Protein 3HDL (pdb70)

Nearest PDB structures (foldseek):
  3hdl-assembly1_A  TM=1.003E+00  e=1.725E-58  Roystonea regia
  4usc-assembly1_B  TM=9.981E-01  e=8.769E-51  Trachycarpus fortunei
  4cuo-assembly1_A-2  TM=9.662E-01  e=3.637E-33  Ficus benghalensis
  1qo4-assembly1_A  TM=9.622E-01  e=1.035E-31  Arabidopsis thaliana
  1fhf-assembly1_A  TM=9.594E-01  e=4.737E-32  Glycine max

InterPro domains:
  IPR000823 Plant peroxidase [PR00461] (11-30)
  IPR000823 Plant peroxidase [PR00461] (35-55)
  IPR000823 Plant peroxidase [PR00461] (75-88)
  IPR000823 Plant peroxidase [PR00461] (94-104)
  IPR000823 Plant peroxidase [PR00461] (113-128)
  IPR000823 Plant peroxidase [PR00461] (160-172)
  IPR000823 Plant peroxidase [PR00461] (221-236)
  IPR000823 Plant peroxidase [PR00461] (237-254)
  IPR000823 Plant peroxidase [PR00461] (277-290)
  IPR000823 Plant peroxidase [PTHR31235] (4-296)
  IPR002016 Haem peroxidase [PF00141] (18-265)
  IPR002016 Haem peroxidase [PR00458] (33-47)
  IPR002016 Haem peroxidase [PR00458] (95-112)
  IPR002016 Haem peroxidase [PR00458] (113-125)
  IPR002016 Haem peroxidase [PR00458] (161-176)
  IPR002016 Haem peroxidase [PR00458] (223-238)
  IPR002016 Haem peroxidase [PS50873] (1-303)
  IPR010255 Haem peroxidase superfamily [SSF48113] (2-303)
  IPR019793 Peroxidases heam-ligand binding site [PS00435] (161-171)
  IPR019794 Peroxidase, active site [PS00436] (33-44)

CATH classification: 1.10.520.10 (+1 more: 1.10.420.10)

Sequence (304 aa):
DLQIGFYNTSCPTAESSLVQQAVAAAFANNSGIAPGLIRMHFHDCFVRGCDASVLLDSTANNTAEKDAIPNNPSLRGFEVITAAKSAVEAACCPQTVSCADILLAFAARDSANLAGNITYQVPSGRRDGTVSLASEANAQIPSPLFNATQLINSFANKTLTADEMVTLSGAHSIGVAHCSSSFTNRLYNFNSGSGIDPTLSPSYAALLRRNTCPANSTRRFTPITVSLDIITPSSVLDNMMYYTTGVQLTLGLLTSDQALVTEEANLSSAAVKANAMMNLTAWASKFAQAMVKMGQIEVLTGTQGEIRTNCSVVNS

B-factor: mean 39.96, std 20.79, range [18.9, 126.12]

Structure (mmCIF, N/CA/C/O backbone):
data_3HDL
#
_entry.id   3HDL
#
_cell.length_a   117.821
_cell.length_b   117.821
_cell.length_c   93.447
_cell.angle_alpha   90.00
_cell.angle_beta   90.00
_cell.angle_gamma   120.00
#
_symmetry.space_group_name_H-M   'P 31 2 1'
#
loop_
_entity.id
_entity.type
_entity.pdbx_description
1 polymer 'Royal Palm Tree Peroxidase'
2 branched alpha-D-mannopyranose-(1-2)-[alpha-D-mannopyranose-(1-3)][beta-D-xylofuranose-(1-6)]alpha-D-mannopyranose-(1-4)-2-acetamido-2-deoxy-beta-D-glucopyranose-(1-4)-[alpha-L-fucopyranose-(1-3)]2-acetamido-2-deoxy-beta-D-glucopyranose
3 branched alpha-D-mannopyranose-(1-2)-alpha-D-mannopyranose-(1-4)-2-acetamido-2-deoxy-beta-D-glucopyranose-(1-4)-[alpha-L-fucopyranose-(1-3)]2-acetamido-2-deoxy-beta-D-glucopyranose
4 branched alpha-L-fucopyranose-(1-3)-[2-acetamido-2-deoxy-beta-D-glucopyranose-(1-4)]2-acetamido-2-deoxy-beta-D-glucopyranose
5 branched 2-acetamido-2-deoxy-beta-D-glucopyranose-(1-4)-2-acetamido-2-deoxy-beta-D-glucopyranose
6 branched alpha-D-mannopyranose-(1-2)-[alpha-D-mannopyranose-(1-3)]alpha-D-mannopyranose-(1-4)-2-acetamido-2-deoxy-beta-D-glucopyranose-(1-4)-[alpha-L-fucopyranose-(1-3)]2-acetamido-2-deoxy-beta-D-glucopyranose
7 non-polymer 'PROTOPORPHYRIN IX CONTAINING FE'
8 non-polymer 'CALCIUM ION'
9 non-polymer 'HYDROGEN PEROXIDE'
10 non-polymer 'SULFATE ION'
11 non-polymer '2-(N-MORPHOLINO)-ETHANESULFONIC ACID'
12 non-polymer 1,2-ETHANEDIOL
13 non-polymer 2-acetamido-2-deoxy-beta-D-glucopyranose
14 water water
#
loop_
_atom_site.group_PDB
_atom_site.id
_atom_site.type_symbol
_atom_site.label_atom_id
_atom_site.label_alt_id
_atom_site.label_comp_id
_atom_site.label_asym_id
_atom_site.label_entity_id
_atom_site.label_seq_id
_atom_site.pdbx_PDB_ins_code
_atom_site.Cartn_x
_atom_site.Cartn_y
_atom_site.Cartn_z
_atom_site.occupancy
_atom_site.B_iso_or_equiv
_atom_site.auth_seq_id
_atom_site.auth_comp_id
_atom_site.auth_asym_id
_atom_site.auth_atom_id
_atom_site.pdbx_PDB_model_num
ATOM 1 N N . ASP A 1 1 ? 21.409 48.007 9.322 1.00 51.31 1 ASP A N 1
ATOM 2 C CA . ASP A 1 1 ? 19.961 47.860 9.374 0.76 49.64 1 ASP A CA 1
ATOM 3 C C . ASP A 1 1 ? 19.450 48.168 10.773 1.00 39.09 1 ASP A C 1
ATOM 4 O O . ASP A 1 1 ? 20.237 48.441 11.678 1.00 50.59 1 ASP A O 1
ATOM 9 N N . LEU A 1 2 ? 18.133 48.124 10.951 1.00 37.06 2 LEU A N 1
ATOM 10 C CA . LEU A 1 2 ? 17.559 48.320 12.275 1.00 35.75 2 LEU A CA 1
ATOM 11 C C . LEU A 1 2 ? 18.041 47.218 13.204 1.00 36.13 2 LEU A C 1
ATOM 12 O O . LEU A 1 2 ? 18.215 46.074 12.785 1.00 36.75 2 LEU A O 1
ATOM 17 N N . GLN A 1 3 ? 18.254 47.563 14.467 1.00 29.90 3 GLN A N 1
ATOM 18 C CA . GLN A 1 3 ? 18.651 46.579 15.463 1.00 32.14 3 GLN A CA 1
ATOM 19 C C . GLN A 1 3 ? 17.834 46.759 16.732 1.00 29.40 3 GLN A C 1
ATOM 20 O O . GLN A 1 3 ? 17.537 47.883 17.133 0.70 26.80 3 GLN A O 1
ATOM 26 N N . ILE A 1 4 ? 17.465 45.647 17.356 1.00 31.11 4 ILE A N 1
ATOM 27 C CA . ILE A 1 4 ? 16.795 45.697 18.646 1.00 35.77 4 ILE A CA 1
ATOM 28 C C . ILE A 1 4 ? 17.725 46.352 19.660 1.00 31.89 4 ILE A C 1
ATOM 29 O O . ILE A 1 4 ? 18.912 46.035 19.717 1.00 32.24 4 ILE A O 1
ATOM 34 N N . GLY A 1 5 ? 17.193 47.280 20.448 1.00 28.97 5 GLY A N 1
ATOM 35 C CA . GLY A 1 5 ? 17.989 47.954 21.458 1.00 28.16 5 GLY A CA 1
ATOM 36 C C . GLY A 1 5 ? 18.997 48.921 20.868 1.00 29.49 5 GLY A C 1
ATOM 37 O O . GLY A 1 5 ? 20.104 49.078 21.390 1.00 32.25 5 GLY A O 1
ATOM 38 N N . PHE A 1 6 ? 18.612 49.570 19.774 1.00 31.22 6 PHE A N 1
ATOM 39 C CA . PHE A 1 6 ? 19.435 50.606 19.158 1.00 32.03 6 PHE A CA 1
ATOM 40 C C . PHE A 1 6 ? 19.855 51.664 20.185 1.00 30.88 6 PHE A C 1
ATOM 41 O O . PHE A 1 6 ? 20.946 52.231 20.098 1.00 31.50 6 PHE A O 1
ATOM 49 N N . TYR A 1 7 ? 18.992 51.915 21.166 1.00 27.79 7 TYR A N 1
ATOM 50 C CA . TYR A 1 7 ? 19.252 52.951 22.167 1.00 28.09 7 TYR A CA 1
ATOM 51 C C . TYR A 1 7 ? 19.864 52.405 23.466 1.00 31.09 7 TYR A C 1
ATOM 52 O O . TYR A 1 7 ? 19.856 53.084 24.495 1.00 30.18 7 TYR A O 1
ATOM 61 N N . ASN A 1 8 ? 20.394 51.186 23.413 1.00 33.05 8 ASN A N 1
ATOM 62 C CA . ASN A 1 8 ? 21.011 50.565 24.586 1.00 34.20 8 ASN A CA 1
ATOM 63 C C . ASN A 1 8 ? 21.898 51.535 25.361 1.00 34.83 8 ASN A C 1
ATOM 64 O O . ASN A 1 8 ? 21.864 51.580 26.592 1.00 31.61 8 ASN A O 1
ATOM 69 N N . THR A 1 9 ? 22.690 52.309 24.627 1.00 33.83 9 THR A N 1
ATOM 70 C CA . THR A 1 9 ? 23.644 53.235 25.226 1.00 36.13 9 THR A CA 1
ATOM 71 C C . THR A 1 9 ? 23.143 54.676 25.226 1.00 38.54 9 THR A C 1
ATOM 72 O O . THR A 1 9 ? 23.260 55.380 26.230 1.00 35.86 9 THR A O 1
ATOM 76 N N . SER A 1 10 ? 22.585 55.111 24.101 1.00 34.08 10 SER A N 1
ATOM 77 C CA . SER A 1 10 ? 22.208 56.514 23.932 1.00 31.94 10 SER A CA 1
ATOM 78 C C . SER A 1 10 ? 20.937 56.905 24.685 1.00 34.60 10 SER A C 1
ATOM 79 O O . SER A 1 10 ? 20.750 58.072 25.017 1.00 31.78 10 SER A O 1
ATOM 82 N N . CYS A 1 11 ? 20.058 55.938 24.935 1.00 32.27 11 CYS A N 1
ATOM 83 C CA . CYS A 1 11 ? 18.860 56.188 25.737 1.00 30.05 11 CYS A CA 1
ATOM 84 C C . CYS A 1 11 ? 18.292 54.892 26.310 1.00 30.62 11 CYS A C 1
ATOM 85 O O . CYS A 1 11 ? 17.311 54.356 25.799 1.00 30.27 11 CYS A O 1
ATOM 88 N N . PRO A 1 12 ? 18.913 54.387 27.385 1.00 30.64 12 PRO A N 1
ATOM 89 C CA . PRO A 1 12 ? 18.554 53.097 27.985 1.00 30.57 12 PRO A CA 1
ATOM 90 C C . PRO A 1 12 ? 17.077 52.974 28.363 1.00 27.23 12 PRO A C 1
ATOM 91 O O . PRO A 1 12 ? 16.531 51.875 28.306 1.00 32.80 12 PRO A O 1
ATOM 95 N N . THR A 1 13 ? 16.440 54.075 28.744 1.00 26.42 13 THR A N 1
ATOM 96 C CA . THR A 1 13 ? 15.050 54.015 29.182 1.00 25.59 13 THR A CA 1
ATOM 97 C C . THR A 1 13 ? 14.055 54.442 28.105 1.00 27.43 13 THR A C 1
ATOM 98 O O . THR A 1 13 ? 12.876 54.616 28.397 1.00 28.51 13 THR A O 1
ATOM 102 N N . ALA A 1 14 ? 14.524 54.616 26.873 1.00 29.33 14 ALA A N 1
ATOM 103 C CA . ALA A 1 14 ? 13.656 55.081 25.788 1.00 26.27 14 ALA A CA 1
ATOM 104 C C . ALA A 1 14 ? 12.356 54.287 25.686 1.00 27.78 14 ALA A C 1
ATOM 105 O O . ALA A 1 14 ? 11.268 54.862 25.665 1.00 28.11 14 ALA A O 1
ATOM 107 N N . GLU A 1 15 ? 12.467 52.966 25.607 1.00 26.66 15 GLU A N 1
ATOM 108 C CA . GLU A 1 15 ? 11.291 52.132 25.375 1.00 28.41 15 GLU A CA 1
ATOM 109 C C . GLU A 1 15 ? 10.352 52.064 26.585 1.00 29.23 15 GLU A C 1
ATOM 110 O O . GLU A 1 15 ? 9.139 51.973 26.429 1.00 27.45 15 GLU A O 1
ATOM 116 N N . SER A 1 16 ? 10.908 52.121 27.790 1.00 25.15 16 SER A N 1
ATOM 117 C CA A SER A 1 16 ? 10.083 52.122 28.993 0.51 27.46 16 SER A CA 1
ATOM 118 C CA B SER A 1 16 ? 10.091 52.127 28.998 0.49 27.74 16 SER A CA 1
ATOM 119 C C . SER A 1 16 ? 9.300 53.429 29.110 1.00 31.31 16 SER A C 1
ATOM 120 O O . SER A 1 16 ? 8.136 53.432 29.517 1.00 29.13 16 SER A O 1
ATOM 125 N N . LEU A 1 17 ? 9.935 54.538 28.743 1.00 27.06 17 LEU A N 1
ATOM 126 C CA . LEU A 1 17 ? 9.266 55.837 28.786 1.00 28.38 17 LEU A CA 1
ATOM 127 C C . LEU A 1 17 ? 8.071 55.875 27.843 1.00 26.83 17 LEU A C 1
ATOM 128 O O . LEU A 1 17 ? 7.009 56.398 28.187 1.00 26.36 17 LEU A O 1
ATOM 133 N N . VAL A 1 18 ? 8.247 55.326 26.646 1.00 25.64 18 VAL A N 1
ATOM 134 C CA . VAL A 1 18 ? 7.157 55.285 25.686 1.00 23.39 18 VAL A CA 1
ATOM 135 C C . VAL A 1 18 ? 6.037 54.404 26.223 1.00 24.62 18 VAL A C 1
ATOM 136 O O . VAL A 1 18 ? 4.865 54.781 26.180 1.00 26.91 18 VAL A O 1
ATOM 140 N N . GLN A 1 19 ? 6.404 53.235 26.740 1.00 26.48 19 GLN A N 1
ATOM 141 C CA . GLN A 1 19 ? 5.413 52.279 27.221 1.00 30.05 19 GLN A CA 1
ATOM 142 C C . GLN A 1 19 ? 4.579 52.882 28.344 1.00 27.19 19 GLN A C 1
ATOM 143 O O . GLN A 1 19 ? 3.379 52.639 28.434 1.00 29.52 19 GLN A O 1
ATOM 149 N N . GLN A 1 20 ? 5.221 53.675 29.196 1.00 26.41 20 GLN A N 1
ATOM 150 C CA . GLN A 1 20 ? 4.527 54.304 30.316 1.00 27.59 20 GLN A CA 1
ATOM 151 C C . GLN A 1 20 ? 3.557 55.389 29.847 1.00 24.42 20 GLN A C 1
ATOM 152 O O . GLN A 1 20 ? 2.480 55.553 30.413 1.00 26.74 20 GLN A O 1
ATOM 158 N N . ALA A 1 21 ? 3.926 56.111 28.793 1.00 27.05 21 ALA A N 1
ATOM 159 C CA . ALA A 1 21 ? 3.023 57.098 28.210 1.00 32.00 21 ALA A CA 1
ATOM 160 C C . ALA A 1 21 ? 1.827 56.416 27.547 1.00 28.63 21 ALA A C 1
ATOM 161 O O . ALA A 1 21 ? 0.694 56.880 27.658 1.00 24.93 21 ALA A O 1
ATOM 163 N N . VAL A 1 22 ? 2.085 55.312 26.853 1.00 27.65 22 VAL A N 1
ATOM 164 C CA . VAL A 1 22 ? 1.018 54.572 26.192 1.00 26.75 22 VAL A CA 1
ATOM 165 C C . VAL A 1 22 ? 0.088 53.949 27.231 1.00 26.55 22 VAL A C 1
ATOM 166 O O . VAL A 1 22 ? -1.132 54.015 27.103 1.00 27.55 22 VAL A O 1
ATOM 170 N N . ALA A 1 23 ? 0.669 53.364 28.274 1.00 28.09 23 ALA A N 1
ATOM 171 C CA . ALA A 1 23 ? -0.125 52.748 29.332 1.00 24.46 23 ALA A CA 1
ATOM 172 C C . ALA A 1 23 ? -1.034 53.764 30.020 1.00 29.13 23 ALA A C 1
ATOM 173 O O . ALA A 1 23 ? -2.197 53.477 30.305 1.00 30.48 23 ALA A O 1
ATOM 175 N N . ALA A 1 24 ? -0.499 54.949 30.295 1.00 27.21 24 ALA A N 1
ATOM 176 C CA . ALA A 1 24 ? -1.287 56.005 30.925 1.00 32.20 24 ALA A CA 1
ATOM 177 C C . ALA A 1 24 ? -2.443 56.433 30.026 1.00 33.15 24 ALA A C 1
ATOM 178 O O . ALA A 1 24 ? -3.569 56.606 30.482 1.00 27.33 24 ALA A O 1
ATOM 180 N N . ALA A 1 25 ? -2.159 56.605 28.741 1.00 29.28 25 ALA A N 1
ATOM 181 C CA . ALA A 1 25 ? -3.190 57.003 27.791 1.00 31.85 25 ALA A CA 1
ATOM 182 C C . ALA A 1 25 ? -4.247 55.908 27.614 1.00 29.49 25 ALA A C 1
ATOM 183 O O . ALA A 1 25 ? -5.424 56.200 27.431 1.00 31.51 25 ALA A O 1
ATOM 185 N N . PHE A 1 26 ? -3.816 54.650 27.669 1.00 26.99 26 PHE A N 1
ATOM 186 C CA . PHE A 1 26 ? -4.707 53.507 27.476 1.00 27.26 26 PHE A CA 1
ATOM 187 C C . PHE A 1 26 ? -5.683 53.388 28.645 1.00 30.36 26 PHE A C 1
ATOM 188 O O . PHE A 1 26 ? -6.855 53.063 28.459 1.00 28.33 26 PHE A O 1
ATOM 196 N N . ALA A 1 27 ? -5.191 53.652 29.849 1.00 30.00 27 ALA A N 1
ATOM 197 C CA . ALA A 1 27 ? -6.046 53.658 31.031 1.00 29.78 27 ALA A CA 1
ATOM 198 C C . ALA A 1 27 ? -7.128 54.728 30.906 1.00 37.25 27 ALA A C 1
ATOM 199 O O . ALA A 1 27 ? -8.264 54.530 31.331 1.00 36.75 27 ALA A O 1
ATOM 201 N N . ASN A 1 28 ? -6.760 55.862 30.318 1.00 31.79 28 ASN A N 1
ATOM 202 C CA . ASN A 1 28 ? -7.692 56.960 30.076 1.00 40.95 28 ASN A CA 1
ATOM 203 C C . ASN A 1 28 ? -8.688 56.645 28.956 1.00 41.43 28 ASN A C 1
ATOM 204 O O . ASN A 1 28 ? -9.878 56.949 29.056 1.00 34.36 28 ASN A O 1
ATOM 209 N N . ASN A 1 29 ? -8.188 56.030 27.891 1.00 29.57 29 ASN A N 1
ATOM 210 C CA . ASN A 1 29 ? -8.993 55.745 26.709 1.00 30.40 29 ASN A CA 1
ATOM 211 C C . ASN A 1 29 ? -8.405 54.553 25.965 1.00 32.78 29 ASN A C 1
ATOM 212 O O . ASN A 1 29 ? -7.341 54.660 25.362 1.00 29.74 29 ASN A O 1
ATOM 217 N N . SER A 1 30 ? -9.092 53.415 26.019 1.00 27.18 30 SER A N 1
ATOM 218 C CA . SER A 1 30 ? -8.568 52.188 25.422 1.00 27.90 30 SER A CA 1
ATOM 219 C C . SER A 1 30 ? -8.446 52.305 23.906 1.00 27.57 30 SER A C 1
ATOM 220 O O . SER A 1 30 ? -7.739 51.521 23.271 1.00 27.62 30 SER A O 1
ATOM 223 N N . GLY A 1 31 ? -9.146 53.279 23.335 1.00 25.35 31 GLY A N 1
ATOM 224 C CA . GLY A 1 31 ? -9.130 53.494 21.899 1.00 24.66 31 GLY A CA 1
ATOM 225 C C . GLY A 1 31 ? -7.779 53.916 21.353 1.00 25.49 31 GLY A C 1
ATOM 226 O O . GLY A 1 31 ? -7.547 53.850 20.147 1.00 23.33 31 GLY A O 1
ATOM 227 N N . ILE A 1 32 ? -6.875 54.356 22.223 1.00 24.43 32 ILE A N 1
ATOM 228 C CA . ILE A 1 32 ? -5.556 54.760 21.744 1.00 29.12 32 ILE A CA 1
ATOM 229 C C . ILE A 1 32 ? -4.743 53.565 21.246 1.00 23.67 32 ILE A C 1
ATOM 230 O O . ILE A 1 32 ? -3.841 53.727 20.427 1.00 23.60 32 ILE A O 1
ATOM 235 N N . ALA A 1 33 ? -5.078 52.365 21.720 1.00 21.50 33 ALA A N 1
ATOM 236 C CA . ALA A 1 33 ? -4.370 51.161 21.285 1.00 23.52 33 ALA A CA 1
ATOM 237 C C . ALA A 1 33 ? -4.579 50.863 19.794 1.00 22.91 33 ALA A C 1
ATOM 238 O O . ALA A 1 33 ? -3.609 50.785 19.036 1.00 20.23 33 ALA A O 1
ATOM 240 N N . PRO A 1 34 ? -5.841 50.706 19.359 1.00 22.55 34 PRO A N 1
ATOM 241 C CA . PRO A 1 34 ? -6.056 50.540 17.916 1.00 23.24 34 PRO A CA 1
ATOM 242 C C . PRO A 1 34 ? -5.592 51.779 17.152 1.00 22.78 34 PRO A C 1
ATOM 243 O O . PRO A 1 34 ? -5.051 51.665 16.054 1.00 20.44 34 PRO A O 1
ATOM 247 N N . GLY A 1 35 ? -5.791 52.957 17.735 1.00 21.59 35 GLY A N 1
ATOM 248 C CA . GLY A 1 35 ? -5.358 54.186 17.094 1.00 21.41 35 GLY A CA 1
ATOM 249 C C . GLY A 1 35 ? -3.886 54.149 16.718 1.00 24.79 35 GLY A C 1
ATOM 250 O O . GLY A 1 35 ? -3.509 54.466 15.588 1.00 20.56 35 GLY A O 1
ATOM 251 N N . LEU A 1 36 ? -3.048 53.743 17.664 1.00 22.17 36 LEU A N 1
ATOM 252 C CA . LEU A 1 36 ? -1.601 53.744 17.454 1.00 21.74 36 LEU A CA 1
ATOM 253 C C . LEU A 1 36 ? -1.119 52.629 16.524 1.00 23.39 36 LEU A C 1
ATOM 254 O O . LEU A 1 36 ? -0.182 52.816 15.744 1.00 21.57 36 LEU A O 1
ATOM 259 N N . ILE A 1 37 ? -1.747 51.466 16.613 1.00 20.50 37 ILE A N 1
ATOM 260 C CA . ILE A 1 37 ? -1.405 50.367 15.712 1.00 20.06 37 ILE A CA 1
ATOM 261 C C . ILE A 1 37 ? -1.732 50.767 14.273 1.00 21.30 37 ILE A C 1
ATOM 262 O O . ILE A 1 37 ? -0.923 50.577 13.361 1.00 22.27 37 ILE A O 1
ATOM 267 N N . ARG A 1 38 ? -2.911 51.346 14.074 1.00 19.77 38 ARG A N 1
ATOM 268 C CA . ARG A 1 38 ? -3.302 51.814 12.745 1.00 21.16 38 ARG A CA 1
ATOM 269 C C . ARG A 1 38 ? -2.395 52.950 12.272 1.00 21.96 38 ARG A C 1
ATOM 270 O O . ARG A 1 38 ? -2.034 53.032 11.097 1.00 21.05 38 ARG A O 1
ATOM 278 N N . MET A 1 39 ? -2.027 53.831 13.193 1.00 23.28 39 MET A N 1
ATOM 279 C CA . MET A 1 39 ? -1.152 54.941 12.846 1.00 22.88 39 MET A CA 1
ATOM 280 C C . MET A 1 39 ? 0.206 54.445 12.354 1.00 20.74 39 MET A C 1
ATOM 281 O O . MET A 1 39 ? 0.754 54.986 11.395 1.00 21.26 39 MET A O 1
ATOM 286 N N . HIS A 1 40 ? 0.746 53.419 13.008 1.00 21.88 40 HIS A N 1
ATOM 287 C CA . HIS A 1 40 ? 2.034 52.850 12.606 1.00 22.11 40 HIS A CA 1
ATOM 288 C C . HIS A 1 40 ? 1.920 52.224 11.216 1.00 24.38 40 HIS A C 1
ATOM 289 O O . HIS A 1 40 ? 2.805 52.388 10.378 1.00 22.78 40 HIS A O 1
ATOM 296 N N . PHE A 1 41 ? 0.818 51.519 10.975 1.00 22.29 41 PHE A N 1
ATOM 297 C CA . PHE A 1 41 ? 0.519 50.974 9.645 1.00 24.05 41 PHE A CA 1
ATOM 298 C C . PHE A 1 41 ? 0.524 52.096 8.598 1.00 24.16 41 PHE A C 1
ATOM 299 O O . PHE A 1 41 ? 1.186 51.994 7.563 1.00 23.79 41 PHE A O 1
ATOM 307 N N . HIS A 1 42 ? -0.186 53.182 8.882 1.00 21.71 42 HIS A N 1
ATOM 308 C CA . HIS A 1 42 ? -0.281 54.288 7.932 1.00 23.96 42 HIS A CA 1
ATOM 309 C C . HIS A 1 42 ? 1.062 54.994 7.746 1.00 23.66 42 HIS A C 1
ATOM 310 O O . HIS A 1 42 ? 1.341 55.542 6.679 1.00 24.60 42 HIS A O 1
ATOM 317 N N . ASP A 1 43 ? 1.896 54.975 8.779 1.00 21.20 43 ASP A N 1
ATOM 318 C CA . ASP A 1 43 ? 3.256 55.471 8.625 1.00 22.9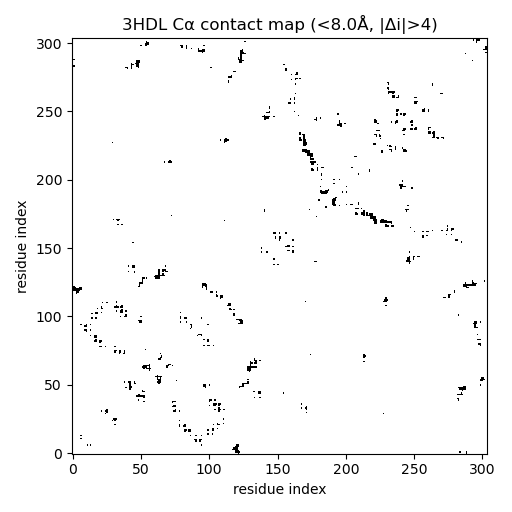1 43 ASP A CA 1
ATOM 319 C C . ASP A 1 43 ? 3.990 54.584 7.626 1.00 24.01 43 ASP A C 1
ATOM 320 O O . ASP A 1 43 ? 4.496 55.054 6.616 1.00 25.21 43 ASP A O 1
ATOM 325 N N . CYS A 1 44 ? 4.018 53.287 7.893 1.00 25.54 44 CYS A N 1
ATOM 326 C CA . CYS A 1 44 ? 4.842 52.378 7.102 1.00 24.20 44 CYS A CA 1
ATOM 327 C C . CYS A 1 44 ? 4.435 52.256 5.633 1.00 27.12 44 CYS A C 1
ATOM 328 O O . CYS A 1 44 ? 5.267 51.931 4.784 1.00 25.95 44 CYS A O 1
ATOM 331 N N . PHE A 1 45 ? 3.165 52.510 5.332 1.00 25.39 45 PHE A N 1
ATOM 332 C CA . PHE A 1 45 ? 2.677 52.378 3.956 1.00 25.81 45 PHE A CA 1
ATOM 333 C C . PHE A 1 45 ? 2.829 53.629 3.086 1.00 25.83 45 PHE A C 1
ATOM 334 O O . PHE A 1 45 ? 2.458 53.622 1.912 1.00 26.83 45 PHE A O 1
ATOM 342 N N . VAL A 1 46 ? 3.361 54.707 3.648 1.00 26.03 46 VAL A N 1
ATOM 343 C CA . VAL A 1 46 ? 3.638 55.893 2.836 1.00 25.50 46 VAL A CA 1
ATOM 344 C C . VAL A 1 46 ? 5.060 56.373 3.080 1.00 29.46 46 VAL A C 1
ATOM 345 O O . VAL A 1 46 ? 5.357 56.891 4.140 1.00 23.39 46 VAL A O 1
ATOM 349 N N . ARG A 1 47 ? 5.943 56.199 2.102 1.00 24.67 47 ARG A N 1
ATOM 350 C CA . ARG A 1 47 ? 7.343 56.587 2.274 1.00 29.65 47 ARG A CA 1
ATOM 351 C C . ARG A 1 47 ? 8.017 55.845 3.421 1.00 30.83 47 ARG A C 1
ATOM 352 O O . ARG A 1 47 ? 8.967 56.357 4.010 1.00 28.67 47 ARG A O 1
ATOM 360 N N . GLY A 1 48 ? 7.520 54.657 3.751 1.00 26.79 48 GLY A N 1
ATOM 361 C CA . GLY A 1 48 ? 8.147 53.829 4.769 1.00 24.38 48 GLY A CA 1
ATOM 362 C C . GLY A 1 48 ? 7.926 54.349 6.179 1.00 26.06 48 GLY A C 1
ATOM 363 O O . GLY A 1 48 ? 7.350 55.413 6.365 1.00 28.25 48 GLY A O 1
ATOM 364 N N . CYS A 1 49 ? 8.386 53.596 7.172 1.00 25.00 49 CYS A N 1
ATOM 365 C CA . CYS A 1 49 ? 8.179 53.957 8.572 1.00 24.79 49 CYS A CA 1
ATOM 366 C C . CYS A 1 49 ? 9.124 55.092 8.979 1.00 26.13 49 CYS A C 1
ATOM 367 O O . CYS A 1 49 ? 10.157 54.850 9.599 1.00 27.51 49 CYS A O 1
ATOM 370 N N . ASP A 1 50 ? 8.761 56.323 8.619 1.00 24.16 50 ASP A N 1
ATOM 371 C CA . ASP A 1 50 ? 9.640 57.484 8.783 1.00 24.77 50 ASP A CA 1
ATOM 372 C C . ASP A 1 50 ? 8.944 58.632 9.502 1.00 26.96 50 ASP A C 1
ATOM 373 O O . ASP A 1 50 ? 9.376 59.780 9.403 1.00 27.27 50 ASP A O 1
ATOM 378 N N . ALA A 1 51 ? 7.854 58.322 10.202 1.00 24.56 51 ALA A N 1
ATOM 379 C CA . ALA A 1 51 ? 7.092 59.318 10.952 1.00 23.27 51 ALA A CA 1
ATOM 380 C C . ALA A 1 51 ? 6.476 60.430 10.095 1.00 23.32 51 ALA A C 1
ATOM 381 O O . ALA A 1 51 ? 6.050 61.457 10.617 1.00 26.08 51 ALA A O 1
ATOM 383 N N . SER A 1 52 ? 6.406 60.224 8.785 1.00 24.13 52 SER A N 1
ATOM 384 C CA . SER A 1 52 ? 5.828 61.245 7.915 1.00 25.77 52 SER A CA 1
ATOM 385 C C . SER A 1 52 ? 4.363 61.524 8.270 1.00 28.96 52 SER A C 1
ATOM 386 O O . SER A 1 52 ? 3.899 62.659 8.175 1.00 27.38 52 SER A O 1
ATOM 389 N N . VAL A 1 53 ? 3.646 60.491 8.701 1.00 25.18 53 VAL A N 1
ATOM 390 C CA . VAL A 1 53 ? 2.229 60.619 9.039 1.00 22.08 53 VAL A CA 1
ATOM 391 C C . VAL A 1 53 ? 1.976 61.588 10.200 1.00 22.93 53 VAL A C 1
ATOM 392 O O . VAL A 1 53 ? 0.872 62.113 10.345 1.00 28.23 53 VAL A O 1
ATOM 396 N N . LEU A 1 54 ? 3.000 61.831 11.014 1.00 24.52 54 LEU A N 1
ATOM 397 C CA . LEU A 1 54 ? 2.850 62.662 12.211 1.00 22.99 54 LEU A CA 1
ATOM 398 C C . LEU A 1 54 ? 2.891 64.166 11.939 1.00 28.65 54 LEU A C 1
ATOM 399 O O . LEU A 1 54 ? 2.502 64.967 12.792 1.00 27.04 54 LEU A O 1
ATOM 404 N N . LEU A 1 55 ? 3.364 64.550 10.759 1.00 26.74 55 LEU A N 1
ATOM 405 C CA . LEU A 1 55 ? 3.579 65.964 10.455 1.00 27.59 55 LEU A CA 1
ATOM 406 C C . LEU A 1 55 ? 2.275 66.717 10.211 1.00 28.11 55 LEU A C 1
ATOM 407 O O . LEU A 1 55 ? 1.428 66.271 9.439 1.00 28.12 55 LEU A O 1
ATOM 412 N N . ASP A 1 56 ? 2.126 67.865 10.869 1.00 29.92 56 ASP A N 1
ATOM 413 C CA . ASP A 1 56 ? 0.955 68.717 10.679 1.00 29.41 56 ASP A CA 1
ATOM 414 C C . ASP A 1 56 ? 1.039 69.426 9.337 1.00 33.62 56 ASP A C 1
ATOM 415 O O . ASP A 1 56 ? 2.129 69.749 8.864 1.00 30.32 56 ASP A O 1
ATOM 420 N N . SER A 1 57 ? -0.114 69.670 8.723 1.00 30.40 57 SER A N 1
ATOM 421 C CA . SER A 1 57 ? -0.159 70.496 7.528 1.00 31.42 57 SER A CA 1
ATOM 422 C C . SER A 1 57 ? 0.262 71.916 7.871 1.00 38.07 57 SER A C 1
ATOM 423 O O . SER A 1 57 ? 0.090 72.372 9.003 1.00 34.38 57 SER A O 1
ATOM 426 N N . THR A 1 58 ? 0.813 72.612 6.883 1.00 34.12 58 THR A N 1
ATOM 427 C CA . THR A 1 58 ? 1.225 73.997 7.049 1.00 37.68 58 THR A CA 1
ATOM 428 C C . THR A 1 58 ? 0.630 74.838 5.926 1.00 40.05 58 THR A C 1
ATOM 429 O O . THR A 1 58 ? -0.065 74.315 5.057 1.00 36.55 58 THR A O 1
ATOM 433 N N . ALA A 1 59 ? 0.903 76.138 5.942 1.00 44.32 59 ALA A N 1
ATOM 434 C CA . ALA A 1 59 ? 0.358 77.031 4.927 1.00 46.03 59 ALA A CA 1
ATOM 435 C C . ALA A 1 59 ? 0.689 76.570 3.508 1.00 40.33 59 ALA A C 1
ATOM 436 O O . ALA A 1 59 ? -0.112 76.743 2.590 1.00 50.54 59 ALA A O 1
ATOM 438 N N . ASN A 1 60 ? 1.867 75.980 3.332 1.00 40.02 60 ASN A N 1
ATOM 439 C CA . ASN A 1 60 ? 2.362 75.646 1.999 1.00 45.45 60 ASN A CA 1
ATOM 440 C C . ASN A 1 60 ? 2.383 74.152 1.709 1.00 38.91 60 ASN A C 1
ATOM 441 O O . ASN A 1 60 ? 2.842 73.728 0.650 1.00 41.03 60 ASN A O 1
ATOM 446 N N . ASN A 1 61 ? 1.895 73.352 2.649 1.00 41.27 61 ASN A N 1
ATOM 447 C CA . ASN A 1 61 ? 1.960 71.907 2.504 1.00 33.87 61 ASN A CA 1
ATOM 448 C C . ASN A 1 61 ? 0.779 71.205 3.160 1.00 36.77 61 ASN A C 1
ATOM 449 O O . ASN A 1 61 ? 0.571 71.317 4.366 1.00 37.08 61 ASN A O 1
ATOM 454 N N . THR A 1 62 ? 0.007 70.479 2.360 1.00 32.40 62 THR A N 1
ATOM 455 C CA . THR A 1 62 ? -1.081 69.675 2.899 1.00 35.79 62 THR A CA 1
ATOM 456 C C . THR A 1 62 ? -0.565 68.269 3.177 1.00 35.60 62 THR A C 1
ATOM 457 O O . THR A 1 62 ? -0.306 67.496 2.253 1.00 31.08 62 THR A O 1
ATOM 461 N N . ALA A 1 63 ? -0.414 67.955 4.460 1.00 31.27 63 ALA A N 1
ATOM 462 C CA . ALA A 1 63 ? 0.260 66.737 4.899 1.00 28.02 63 ALA A CA 1
ATOM 463 C C . ALA A 1 63 ? -0.636 65.502 4.893 1.00 27.54 63 ALA A C 1
ATOM 464 O O . ALA A 1 63 ? -1.846 65.592 4.683 1.00 26.38 63 ALA A O 1
ATOM 466 N N . GLU A 1 64 ? -0.028 64.345 5.136 1.00 25.97 64 GLU A N 1
ATOM 467 C CA . GLU A 1 64 ? -0.756 63.081 5.134 1.00 27.46 64 GLU A CA 1
ATOM 468 C C . GLU A 1 64 ? -1.969 63.119 6.061 1.00 28.59 64 GLU A C 1
ATOM 469 O O . GLU A 1 64 ? -2.996 62.503 5.772 1.00 26.70 64 GLU A O 1
ATOM 475 N N . LYS A 1 65 ? -1.838 63.846 7.168 1.00 27.35 65 LYS A N 1
ATOM 476 C CA . LYS A 1 65 ? -2.905 63.963 8.165 1.00 28.86 65 LYS A CA 1
ATOM 477 C C . LYS A 1 65 ? -4.251 64.312 7.554 1.00 26.21 65 LYS A C 1
ATOM 478 O O . LYS A 1 65 ? -5.294 63.908 8.065 1.00 30.42 65 LYS A O 1
ATOM 484 N N . ASP A 1 66 ? -4.227 65.087 6.474 1.00 26.55 66 ASP A N 1
ATOM 485 C CA . ASP A 1 66 ? -5.462 65.593 5.884 1.00 29.30 66 ASP A CA 1
ATOM 486 C C . ASP A 1 66 ? -5.973 64.744 4.723 1.00 28.22 66 ASP A C 1
ATOM 487 O O . ASP A 1 66 ? -6.957 65.100 4.074 1.00 31.77 66 ASP A O 1
ATOM 492 N N . ALA A 1 67 ? -5.308 63.623 4.463 1.00 25.78 67 ALA A N 1
ATOM 493 C CA . ALA A 1 67 ? -5.758 62.698 3.427 1.00 25.99 67 ALA A CA 1
ATOM 494 C C . ALA A 1 67 ? -7.100 62.075 3.795 1.00 26.68 67 ALA A C 1
ATOM 495 O O . ALA A 1 67 ? -7.454 61.992 4.971 1.00 25.63 67 ALA A O 1
ATOM 497 N N . ILE A 1 68 ? -7.831 61.621 2.781 1.00 25.01 68 ILE A N 1
ATOM 498 C CA . ILE A 1 68 ? -9.139 61.006 2.971 1.00 21.80 68 ILE A CA 1
ATOM 499 C C . ILE A 1 68 ? -9.136 59.887 4.021 1.00 25.37 68 ILE A C 1
ATOM 500 O O . ILE A 1 68 ? -9.957 59.894 4.936 1.00 25.10 68 ILE A O 1
ATOM 505 N N . PRO A 1 69 ? -8.218 58.916 3.893 1.00 22.93 69 PRO A N 1
ATOM 506 C CA . PRO A 1 69 ? -8.212 57.820 4.869 1.00 25.74 69 PRO A CA 1
ATOM 507 C C . PRO A 1 69 ? -7.789 58.259 6.276 1.00 28.16 69 PRO A C 1
ATOM 508 O O . PRO A 1 69 ? -8.022 57.515 7.224 1.00 27.88 69 PRO A O 1
ATOM 512 N N . ASN A 1 70 ? -7.193 59.442 6.408 1.00 25.13 70 ASN A N 1
ATOM 513 C CA . ASN A 1 70 ? -6.583 59.850 7.678 1.00 22.56 70 ASN A CA 1
ATOM 514 C C . ASN A 1 70 ? -7.366 60.877 8.496 1.00 30.21 70 ASN A C 1
ATOM 515 O O . ASN A 1 70 ? -7.305 60.876 9.726 1.00 25.78 70 ASN A O 1
ATOM 520 N N . ASN A 1 71 ? -8.086 61.762 7.813 1.00 22.34 71 ASN A N 1
ATOM 521 C CA . ASN A 1 71 ? -8.811 62.835 8.488 1.00 25.09 71 ASN A CA 1
ATOM 522 C C . ASN A 1 71 ? -10.309 62.605 8.390 1.00 24.54 71 ASN A C 1
ATOM 523 O O . ASN A 1 71 ? -10.849 62.522 7.289 1.00 27.48 71 ASN A O 1
ATOM 528 N N . PRO A 1 72 ? -10.998 62.510 9.539 1.00 24.64 72 PRO A N 1
ATOM 529 C CA 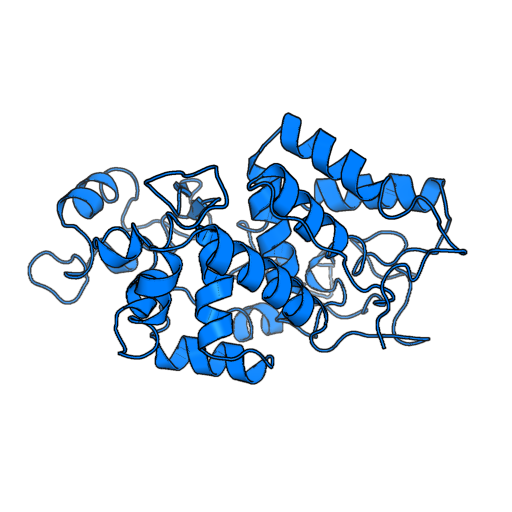. PRO A 1 72 ? -10.520 62.665 10.916 1.00 22.35 72 PRO A CA 1
ATOM 530 C C . PRO A 1 72 ? -10.275 61.350 11.662 1.00 25.10 72 PRO A C 1
ATOM 531 O O . PRO A 1 72 ? -10.227 61.369 12.892 1.00 24.37 72 PRO A O 1
ATOM 535 N N . SER A 1 73 ? -10.112 60.240 10.952 1.00 22.03 73 SER A N 1
ATOM 536 C CA . SER A 1 73 ? -10.109 58.928 11.605 1.00 22.65 73 SER A CA 1
ATOM 537 C C . SER A 1 73 ? -8.850 58.587 12.414 1.00 24.58 73 SER A C 1
ATOM 538 O O . SER A 1 73 ? -8.935 57.846 13.395 1.00 23.98 73 SER A O 1
ATOM 541 N N . LEU A 1 74 ? -7.686 59.099 12.012 1.00 22.33 74 LEU A N 1
ATOM 542 C CA . LEU A 1 74 ? -6.469 58.819 12.774 1.00 21.19 74 LEU A CA 1
ATOM 543 C C . LEU A 1 74 ? -6.614 59.342 14.195 1.00 21.94 74 LEU A C 1
ATOM 544 O O . LEU A 1 74 ? -7.163 60.420 14.413 1.00 24.51 74 LEU A O 1
ATOM 549 N N . ARG A 1 75 ? -6.122 58.579 15.163 1.00 21.30 75 ARG A N 1
ATOM 550 C CA . ARG A 1 75 ? -6.159 59.027 16.550 1.00 26.25 75 ARG A CA 1
ATOM 551 C C . ARG A 1 75 ? -4.991 58.466 17.354 1.00 28.23 75 ARG A C 1
ATOM 552 O O . ARG A 1 75 ? -4.466 57.394 17.042 1.00 24.32 75 ARG A O 1
ATOM 560 N N . GLY A 1 76 ? -4.580 59.207 18.381 1.00 27.51 76 GLY A N 1
ATOM 561 C CA . GLY A 1 76 ? -3.457 58.808 19.212 1.00 27.87 76 GLY A CA 1
ATOM 562 C C . GLY A 1 76 ? -2.273 59.752 19.109 1.00 25.66 76 GLY A C 1
ATOM 563 O O . GLY A 1 76 ? -1.230 59.517 19.717 1.00 23.63 76 GLY A O 1
ATOM 564 N N . PHE A 1 77 ? -2.431 60.829 18.342 1.00 25.24 77 PHE A N 1
ATOM 565 C CA . PHE A 1 77 ? -1.342 61.775 18.130 1.00 26.54 77 PHE A CA 1
ATOM 566 C C . PHE A 1 77 ? -0.820 62.315 19.459 1.00 26.02 77 PHE A C 1
ATOM 567 O O . PHE A 1 77 ? 0.382 62.523 19.631 1.00 25.92 77 PHE A O 1
ATOM 575 N N . GLU A 1 78 ? -1.735 62.543 20.397 1.00 23.96 78 GLU A N 1
ATOM 576 C CA . GLU A 1 78 ? -1.368 63.121 21.684 1.00 25.18 78 GLU A CA 1
ATOM 577 C C . GLU A 1 78 ? -0.499 62.183 22.517 1.00 25.94 78 GLU A C 1
ATOM 578 O O . GLU A 1 78 ? 0.320 62.636 23.310 1.00 25.71 78 GLU A O 1
ATOM 584 N N . VAL A 1 79 ? -0.680 60.880 22.339 1.00 25.40 79 VAL A N 1
ATOM 585 C CA . VAL A 1 79 ? 0.140 59.903 23.046 1.00 27.30 79 VAL A CA 1
ATOM 586 C C . VAL A 1 79 ? 1.579 59.965 22.551 1.00 24.56 79 VAL A C 1
ATOM 587 O O . VAL A 1 79 ? 2.520 59.895 23.343 1.00 24.64 79 VAL A O 1
ATOM 591 N N . ILE A 1 80 ? 1.749 60.095 21.240 1.00 22.79 80 ILE A N 1
ATOM 592 C CA . ILE A 1 80 ? 3.082 60.220 20.665 1.00 23.42 80 ILE A CA 1
ATOM 593 C C . ILE A 1 80 ? 3.745 61.498 21.178 1.00 23.99 80 ILE A C 1
ATOM 594 O O . ILE A 1 80 ? 4.916 61.496 21.555 1.00 24.75 80 ILE A O 1
ATOM 599 N N . THR A 1 81 ? 2.983 62.587 21.203 1.00 24.97 81 THR A N 1
ATOM 600 C CA . THR A 1 81 ? 3.487 63.857 21.719 1.00 24.40 81 THR A CA 1
ATOM 601 C C . THR A 1 81 ? 3.943 63.720 23.171 1.00 26.61 81 THR A C 1
ATOM 602 O O . THR A 1 81 ? 5.012 64.208 23.546 1.00 27.99 81 THR A O 1
ATOM 606 N N . ALA A 1 82 ? 3.130 63.053 23.982 1.00 28.28 82 ALA A N 1
ATOM 607 C CA . ALA A 1 82 ? 3.450 62.848 25.393 1.00 27.34 82 ALA A CA 1
ATOM 608 C C . ALA A 1 82 ? 4.693 61.980 25.563 1.00 27.32 82 ALA A C 1
ATOM 609 O O . ALA A 1 82 ? 5.550 62.266 26.398 1.00 28.30 82 ALA A O 1
ATOM 611 N N . ALA A 1 83 ? 4.789 60.917 24.773 1.00 26.16 83 ALA A N 1
ATOM 612 C CA . ALA A 1 83 ? 5.949 60.031 24.837 1.00 25.74 83 ALA A CA 1
ATOM 613 C C . ALA A 1 83 ? 7.213 60.771 24.407 1.00 29.72 83 ALA A C 1
ATOM 614 O O . ALA A 1 83 ? 8.257 60.666 25.051 1.00 30.04 83 ALA A O 1
ATOM 616 N N . LYS A 1 84 ? 7.106 61.525 23.319 1.00 25.54 84 LYS A N 1
ATOM 617 C CA . LYS A 1 84 ? 8.227 62.307 22.806 1.00 24.68 84 LYS A CA 1
ATOM 618 C C . LYS A 1 84 ? 8.699 63.340 23.825 1.00 25.30 84 LYS A C 1
ATOM 619 O O . LYS A 1 84 ? 9.898 63.590 23.957 1.00 27.25 84 LYS A O 1
ATOM 625 N N . SER A 1 85 ? 7.751 63.950 24.530 1.00 25.17 85 SER A N 1
ATOM 626 C CA . SER A 1 85 ? 8.073 64.932 25.563 1.00 26.34 85 SER A CA 1
ATOM 627 C C . SER A 1 85 ? 8.952 64.287 26.632 1.00 29.80 85 SER A C 1
ATOM 628 O O . SER A 1 85 ? 9.973 64.848 27.038 1.00 29.04 85 SER A O 1
ATOM 631 N N . ALA A 1 86 ? 8.554 63.099 27.076 1.00 27.55 86 ALA A N 1
ATOM 632 C CA . ALA A 1 86 ? 9.285 62.382 28.118 1.0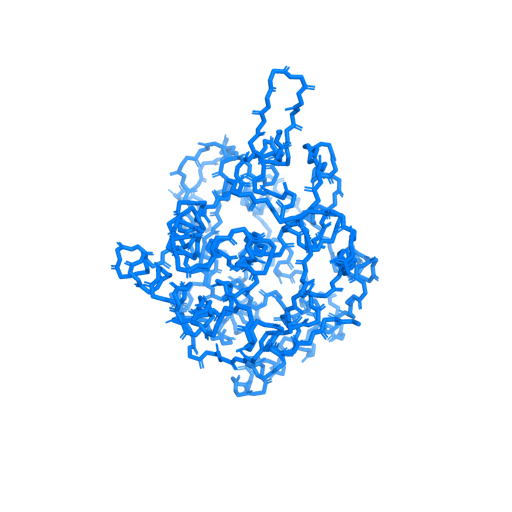0 31.26 86 ALA A CA 1
ATOM 633 C C . ALA A 1 86 ? 10.674 61.972 27.643 1.00 28.40 86 ALA A C 1
ATOM 634 O O . ALA A 1 86 ? 11.667 62.148 28.352 1.00 28.77 86 ALA A O 1
ATOM 636 N N . VAL A 1 87 ? 10.738 61.420 26.437 1.00 24.98 87 VAL A N 1
ATOM 637 C CA . VAL A 1 87 ? 11.998 60.932 25.895 1.00 30.48 87 VAL A CA 1
ATOM 638 C C . VAL A 1 87 ? 12.993 62.062 25.636 1.00 27.14 87 VAL A C 1
ATOM 639 O O . VAL A 1 87 ? 14.184 61.914 25.890 1.00 31.12 87 VAL A O 1
ATOM 643 N N . GLU A 1 88 ? 12.505 63.195 25.141 1.00 28.64 88 GLU A N 1
ATOM 644 C CA . GLU A 1 88 ? 13.371 64.348 24.924 1.00 26.28 88 GLU A CA 1
ATOM 645 C C . GLU A 1 88 ? 13.929 64.884 26.238 1.00 29.69 88 GLU A C 1
ATOM 646 O O . GLU A 1 88 ? 15.054 65.378 26.287 1.00 28.61 88 GLU A O 1
ATOM 652 N N . ALA A 1 89 ? 13.135 64.794 27.300 1.00 26.79 89 ALA A N 1
ATOM 653 C CA . ALA A 1 89 ? 13.586 65.247 28.613 1.00 31.56 89 ALA A CA 1
ATOM 654 C C . ALA A 1 89 ? 14.658 64.314 29.171 1.00 31.40 89 ALA A C 1
ATOM 655 O O . ALA A 1 89 ? 15.599 64.759 29.827 1.00 29.69 89 ALA A O 1
ATOM 657 N N . ALA A 1 90 ? 14.512 63.021 28.900 1.00 26.24 90 ALA A N 1
ATOM 658 C CA . ALA A 1 90 ? 15.428 62.012 29.435 1.00 30.11 90 ALA A CA 1
ATOM 659 C C . ALA A 1 90 ? 16.685 61.837 28.584 1.00 26.31 90 ALA A C 1
ATOM 660 O O . ALA A 1 90 ? 17.762 61.549 29.110 1.00 35.07 90 ALA A O 1
ATOM 662 N N . CYS A 1 91 ? 16.541 61.997 27.271 1.00 28.25 91 CYS A N 1
ATOM 663 C CA A CYS A 1 91 ? 17.649 61.820 26.334 0.46 31.55 91 CYS A CA 1
ATOM 664 C CA B CYS A 1 91 ? 17.668 61.852 26.352 0.54 30.62 91 CYS A CA 1
ATOM 665 C C . CYS A 1 91 ? 17.505 62.770 25.145 1.00 26.57 91 CYS A C 1
ATOM 666 O O . CYS A 1 91 ? 17.047 62.356 24.078 1.00 29.80 91 CYS A O 1
ATOM 671 N N . PRO A 1 92 ? 17.895 64.037 25.319 1.00 35.18 92 PRO A N 1
ATOM 672 C CA . PRO A 1 92 ? 17.711 65.104 24.329 1.00 33.70 92 PRO A CA 1
ATOM 673 C C . PRO A 1 92 ? 18.126 64.708 22.913 1.00 27.99 92 PRO A C 1
ATOM 674 O O . PRO A 1 92 ? 19.213 64.168 22.717 1.00 27.63 92 PRO A O 1
ATOM 678 N N . GLN A 1 93 ? 17.246 64.969 21.950 1.00 32.34 93 GLN A N 1
ATOM 679 C CA . GLN A 1 93 ? 17.574 64.836 20.533 1.00 36.22 93 GLN A CA 1
ATOM 680 C C . GLN A 1 93 ? 18.190 63.492 20.163 1.00 27.94 93 GLN A C 1
ATOM 681 O O . GLN A 1 93 ? 19.146 63.434 19.387 1.00 33.34 93 GLN A O 1
ATOM 687 N N . THR A 1 94 ? 17.638 62.411 20.701 1.00 29.95 94 THR A N 1
ATOM 688 C CA . THR A 1 94 ? 18.226 61.090 20.500 1.00 29.42 94 THR A CA 1
ATOM 689 C C . THR A 1 94 ? 17.273 60.115 19.806 1.00 27.94 94 THR A C 1
ATOM 690 O O . THR A 1 94 ? 17.640 59.466 18.825 1.00 28.61 94 THR A O 1
ATOM 694 N N . VAL A 1 95 ? 16.049 60.026 20.315 1.00 25.60 95 VAL A N 1
ATOM 695 C CA . VAL A 1 95 ? 15.090 59.019 19.862 1.00 25.07 95 VAL A CA 1
ATOM 696 C C . VAL A 1 95 ? 14.149 59.549 18.773 1.00 26.74 95 VAL A C 1
ATOM 697 O O . VAL A 1 95 ? 13.484 60.566 18.956 1.00 26.49 95 VAL A O 1
ATOM 701 N N . SER A 1 96 ? 14.089 58.854 17.640 1.00 29.67 96 SER A N 1
ATOM 702 C CA . SER A 1 96 ? 13.271 59.309 16.519 1.00 26.28 96 SER A CA 1
ATOM 703 C C . SER A 1 96 ? 11.777 59.136 16.781 1.00 26.17 96 SER A C 1
ATOM 704 O O . SER A 1 96 ? 11.357 58.216 17.481 1.00 25.36 96 SER A O 1
ATOM 707 N N . CYS A 1 97 ? 10.974 60.015 16.195 1.00 27.00 97 CYS A N 1
ATOM 708 C CA . CYS A 1 97 ? 9.526 59.872 16.255 1.00 26.97 97 CYS A CA 1
ATOM 709 C C . CYS A 1 97 ? 9.084 58.575 15.583 1.00 26.47 97 CYS A C 1
ATOM 710 O O . CYS A 1 97 ? 8.112 57.943 16.005 1.00 25.76 97 CYS A O 1
ATOM 713 N N . ALA A 1 98 ? 9.804 58.178 14.539 1.00 24.51 98 ALA A N 1
ATOM 714 C CA . ALA A 1 98 ? 9.484 56.945 13.826 1.00 23.71 98 ALA A CA 1
ATOM 715 C C . ALA A 1 98 ? 9.616 55.728 14.740 1.00 24.26 98 ALA A C 1
ATOM 716 O O . ALA A 1 98 ? 8.761 54.840 14.732 1.00 24.77 98 ALA A O 1
ATOM 718 N N . ASP A 1 99 ? 10.689 55.691 15.528 1.00 24.24 99 ASP A N 1
ATOM 719 C CA . ASP A 1 99 ? 10.895 54.607 16.489 1.00 23.06 99 ASP A CA 1
ATOM 720 C C . ASP A 1 99 ? 9.840 54.648 17.588 1.00 22.72 99 ASP A C 1
ATOM 721 O O . ASP A 1 99 ? 9.311 53.614 17.997 1.00 24.36 99 ASP A O 1
ATOM 726 N N . ILE A 1 100 ? 9.541 55.849 18.074 1.00 22.48 100 ILE A N 1
ATOM 727 C CA . ILE A 1 100 ? 8.541 55.994 19.124 1.00 22.81 100 ILE A CA 1
ATOM 728 C C . ILE A 1 100 ? 7.191 55.419 18.681 1.00 22.78 100 ILE A C 1
ATOM 729 O O . ILE A 1 100 ? 6.521 54.722 19.447 1.00 24.07 100 ILE A O 1
ATOM 734 N N A LEU A 1 101 ? 6.808 55.693 17.438 0.38 23.08 101 LEU A N 1
ATOM 735 N N B LEU A 1 101 ? 6.801 55.703 17.442 0.62 23.13 101 LEU A N 1
ATOM 736 C CA A LEU A 1 101 ? 5.543 55.193 16.912 0.38 23.60 101 LEU A CA 1
ATOM 737 C CA B LEU A 1 101 ? 5.541 55.193 16.905 0.62 23.88 101 LEU A CA 1
ATOM 738 C C A LEU A 1 101 ? 5.562 53.667 16.816 0.38 22.45 101 LEU A C 1
ATOM 739 C C B LEU A 1 101 ? 5.555 53.667 16.796 0.62 21.67 101 LEU A C 1
ATOM 740 O O A LEU A 1 101 ? 4.586 53.001 17.163 0.38 22.54 101 LEU A O 1
ATOM 741 O O B LEU A 1 101 ? 4.568 53.001 17.116 0.62 23.06 101 LEU A O 1
ATOM 750 N N . ALA A 1 102 ? 6.679 53.117 16.346 1.00 23.02 102 ALA A N 1
ATOM 751 C CA . ALA A 1 102 ? 6.844 51.666 16.276 1.00 22.53 102 ALA A CA 1
ATOM 752 C C . ALA A 1 102 ? 6.780 51.037 17.671 1.00 26.14 102 ALA A C 1
ATOM 753 O O . ALA A 1 102 ? 6.120 50.014 17.872 1.00 22.84 102 ALA A O 1
ATOM 755 N N . PHE A 1 103 ? 7.486 51.638 18.627 1.00 23.64 103 PHE A N 1
ATOM 756 C CA . PHE A 1 103 ? 7.441 51.184 20.018 1.00 25.38 103 PHE A CA 1
ATOM 757 C C . PHE A 1 103 ? 6.011 51.226 20.551 1.00 25.73 103 PHE A C 1
ATOM 758 O O . PHE A 1 103 ? 5.550 50.288 21.206 1.00 23.95 103 PHE A O 1
ATOM 766 N N . ALA A 1 104 ? 5.320 52.329 20.270 1.00 22.63 104 ALA A N 1
ATOM 767 C CA . ALA A 1 104 ? 3.980 52.567 20.802 1.00 24.56 104 ALA A CA 1
ATOM 768 C C . ALA A 1 104 ? 2.964 51.569 20.252 1.00 22.41 104 ALA A C 1
ATOM 769 O O . ALA A 1 1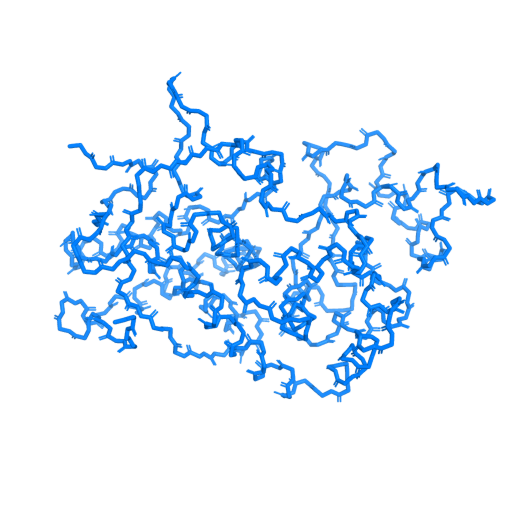04 ? 2.059 51.142 20.966 1.00 24.24 104 ALA A O 1
ATOM 771 N N . ALA A 1 105 ? 3.113 51.193 18.984 1.00 21.55 105 ALA A N 1
ATOM 772 C CA . ALA A 1 105 ? 2.230 50.188 18.400 1.00 21.50 105 ALA A CA 1
ATOM 773 C C . ALA A 1 105 ? 2.440 48.840 19.093 1.00 23.19 105 ALA A C 1
ATOM 774 O O . ALA A 1 105 ? 1.481 48.120 19.370 1.00 23.22 105 ALA A O 1
ATOM 776 N N . ARG A 1 106 ? 3.697 48.509 19.381 1.00 22.34 106 ARG A N 1
ATOM 777 C CA . ARG A 1 106 ? 4.021 47.278 20.101 1.00 24.77 106 ARG A CA 1
ATOM 778 C C . ARG A 1 106 ? 3.408 47.302 21.504 1.00 27.09 106 ARG A C 1
ATOM 779 O O . ARG A 1 106 ? 2.798 46.326 21.954 1.00 24.44 106 ARG A O 1
ATOM 787 N N . ASP A 1 107 ? 3.569 48.425 22.195 1.00 22.84 107 ASP A N 1
ATOM 788 C CA . ASP A 1 107 ? 3.011 48.577 23.536 1.00 23.76 107 ASP A CA 1
ATOM 789 C C . ASP A 1 107 ? 1.490 48.448 23.510 1.00 24.71 107 ASP A C 1
ATOM 790 O O . ASP A 1 107 ? 0.884 47.909 24.440 1.00 24.42 107 ASP A O 1
ATOM 795 N N . SER A 1 108 ? 0.880 48.949 22.440 1.00 22.00 108 SER A N 1
ATOM 796 C CA . SER A 1 108 ? -0.570 48.872 22.273 1.00 21.68 108 SER A CA 1
ATOM 797 C C . SER A 1 108 ? -1.053 47.437 22.080 1.00 24.77 108 SER A C 1
ATOM 798 O O . SER A 1 108 ? -2.083 47.042 22.628 1.00 24.23 108 SER A O 1
ATOM 801 N N . ALA A 1 109 ? -0.317 46.668 21.284 1.00 22.81 109 ALA A N 1
ATOM 802 C CA . ALA A 1 109 ? -0.636 45.260 21.073 1.00 25.05 109 ALA A CA 1
ATOM 803 C C . ALA A 1 109 ? -0.559 44.487 22.387 1.00 25.10 109 ALA A C 1
ATOM 804 O O . ALA A 1 109 ? -1.335 43.564 22.630 1.00 25.32 109 ALA A O 1
ATOM 806 N N . ASN A 1 110 ? 0.387 44.871 23.234 1.00 23.26 110 ASN A N 1
ATOM 807 C CA . ASN A 1 110 ? 0.553 44.233 24.533 1.00 25.25 110 ASN A CA 1
ATOM 808 C C . ASN A 1 110 ? -0.620 44.565 25.458 1.00 27.06 110 ASN A C 1
ATOM 809 O O . ASN A 1 110 ? -1.173 43.693 26.132 1.00 26.93 110 ASN A O 1
ATOM 814 N N . LEU A 1 111 ? -1.011 45.832 25.478 1.00 24.02 111 LEU A N 1
ATOM 815 C CA . LEU A 1 111 ? -2.110 46.258 26.333 1.00 28.03 111 LEU A CA 1
ATOM 816 C C . LEU A 1 111 ? -3.454 45.677 25.885 1.00 30.01 111 LEU A C 1
ATOM 817 O O . LEU A 1 111 ? -4.270 45.285 26.718 1.00 25.53 111 LEU A O 1
ATOM 822 N N . ALA A 1 112 ? -3.669 45.608 24.572 1.00 25.86 112 ALA A N 1
ATOM 823 C CA . ALA A 1 112 ? -4.956 45.184 24.013 1.00 22.27 112 ALA A CA 1
ATOM 824 C C . ALA A 1 112 ? -5.108 43.672 23.859 1.00 27.28 112 ALA A C 1
ATOM 825 O O . ALA A 1 112 ? -6.228 43.164 23.816 1.00 26.39 112 ALA A O 1
ATOM 827 N N . GLY A 1 113 ? -3.996 42.950 23.759 1.00 25.15 113 GLY A N 1
ATOM 828 C CA . GLY A 1 113 ? -4.076 41.519 23.522 1.00 26.18 113 GLY A CA 1
ATOM 829 C C . GLY A 1 113 ? -2.987 40.668 24.151 1.00 30.77 113 GLY A C 1
ATOM 830 O O . GLY A 1 113 ? -2.908 39.474 23.880 1.00 26.98 113 GLY A O 1
ATOM 831 N N . ASN A 1 114 ? -2.153 41.273 24.989 1.00 26.82 114 ASN A N 1
ATOM 832 C CA . ASN A 1 114 ? -1.053 40.548 25.616 1.00 26.25 114 ASN A CA 1
ATOM 833 C C . ASN A 1 114 ? -0.133 39.960 24.554 1.00 31.33 114 ASN A C 1
ATOM 834 O O . ASN A 1 114 ? 0.490 38.922 24.761 1.00 34.57 114 ASN A O 1
ATOM 839 N N . ILE A 1 115 ? -0.071 40.627 23.405 1.00 28.89 115 ILE A N 1
ATOM 840 C CA . ILE A 1 115 ? 0.855 40.254 22.347 1.00 27.89 115 ILE A CA 1
ATOM 841 C C . ILE A 1 115 ? 2.085 41.136 22.466 1.00 35.24 115 ILE A C 1
ATOM 842 O O . ILE A 1 115 ? 1.995 42.356 22.339 1.00 32.82 115 ILE A O 1
ATOM 847 N N . THR A 1 116 ? 3.235 40.525 22.721 1.00 35.17 116 THR A N 1
ATOM 848 C CA . THR A 1 116 ? 4.456 41.305 22.865 1.00 40.01 116 THR A CA 1
ATOM 849 C C . THR A 1 116 ? 5.594 40.780 22.007 1.00 34.22 116 THR A C 1
ATOM 850 O O . THR A 1 116 ? 5.655 39.594 21.678 1.00 35.88 116 THR A O 1
ATOM 854 N N . TYR A 1 117 ? 6.494 41.685 21.650 1.00 27.43 117 TYR A N 1
ATOM 855 C CA . TYR A 1 117 ? 7.630 41.357 20.807 1.00 34.57 117 TYR A CA 1
ATOM 856 C C . TYR A 1 117 ? 8.644 42.477 20.928 1.00 37.72 117 TYR A C 1
ATOM 857 O O . TYR A 1 117 ? 8.308 43.578 21.370 1.00 32.31 117 TYR A O 1
ATOM 866 N N . GLN A 1 118 ? 9.883 42.189 20.547 1.00 31.12 118 GLN A N 1
ATOM 867 C CA . GLN A 1 118 ? 10.929 43.201 20.517 1.00 30.14 118 GLN A CA 1
ATOM 868 C C . GLN A 1 118 ? 10.889 43.933 19.185 1.00 34.10 118 GLN A C 1
ATOM 869 O O . GLN A 1 118 ? 10.633 43.330 18.142 1.00 30.69 118 GLN A O 1
ATOM 875 N N . VAL A 1 119 ? 11.147 45.235 19.231 1.00 26.14 119 VAL A N 1
ATOM 876 C CA . VAL A 1 119 ? 11.061 46.086 18.052 1.00 27.43 119 VAL A CA 1
ATOM 877 C C . VAL A 1 119 ? 12.442 46.558 17.621 1.00 30.88 119 VAL A C 1
ATOM 878 O O . VAL A 1 119 ? 13.113 47.275 18.362 1.00 30.47 119 VAL A O 1
ATOM 882 N N . PRO A 1 120 ? 12.878 46.158 16.418 1.00 28.97 120 PRO A N 1
ATOM 883 C CA . PRO A 1 120 ? 14.132 46.720 15.908 1.00 30.51 120 PRO A CA 1
ATOM 884 C C . PRO A 1 120 ? 13.990 48.232 15.801 1.00 28.39 120 PRO A C 1
ATOM 885 O O . PRO A 1 120 ? 12.923 48.722 15.432 1.00 28.47 120 PRO A O 1
ATOM 889 N N . SER A 1 121 ? 15.042 48.967 16.134 1.00 25.83 121 SER A N 1
ATOM 890 C CA . SER A 1 121 ? 14.970 50.423 16.090 1.00 26.62 121 SER A CA 1
ATOM 891 C C . SER A 1 121 ? 16.193 51.043 15.415 1.00 28.14 121 SER A C 1
ATOM 892 O O . SER A 1 121 ? 17.077 50.335 14.933 1.00 28.49 121 SER A O 1
ATOM 895 N N . GLY A 1 122 ? 16.225 52.369 15.375 1.00 29.43 122 GLY A N 1
ATOM 896 C CA . GLY A 1 122 ? 17.245 53.078 14.627 1.00 28.61 122 GLY A CA 1
ATOM 897 C C . GLY A 1 122 ? 16.657 53.777 13.414 1.00 30.42 122 GLY A C 1
ATOM 898 O O . GLY A 1 122 ? 17.392 54.276 12.569 1.00 26.75 122 GLY A O 1
ATOM 899 N N . ARG A 1 123 ? 15.330 53.808 13.323 1.00 28.76 123 ARG A N 1
ATOM 900 C CA . ARG A 1 123 ? 14.660 54.533 12.247 1.00 26.93 123 ARG A CA 1
ATOM 901 C C . ARG A 1 123 ? 14.949 56.018 12.366 1.00 31.03 123 ARG A C 1
ATOM 902 O O . ARG A 1 123 ? 15.109 56.540 13.470 1.00 27.78 123 ARG A O 1
ATOM 910 N N . ARG A 1 124 ? 14.988 56.700 11.229 1.00 28.20 124 ARG A N 1
ATOM 911 C CA . ARG A 1 124 ? 15.156 58.146 11.216 1.00 28.75 124 ARG A CA 1
ATOM 912 C C . ARG A 1 124 ? 13.886 58.821 10.708 1.00 31.73 124 ARG A C 1
ATOM 913 O O . ARG A 1 124 ? 13.076 58.204 10.018 1.00 32.44 124 ARG A O 1
ATOM 921 N N . ASP A 1 125 ? 13.713 60.090 11.057 1.00 26.60 125 ASP A N 1
ATOM 922 C CA . ASP A 1 125 ? 12.503 60.822 10.704 1.00 29.49 125 ASP A CA 1
ATOM 923 C C . ASP A 1 125 ? 12.647 61.534 9.356 1.00 34.43 125 ASP A C 1
ATOM 924 O O . ASP A 1 125 ? 13.634 62.231 9.114 1.00 29.41 125 ASP A O 1
ATOM 929 N N . GLY A 1 126 ? 11.665 61.340 8.478 1.00 28.48 126 GLY A N 1
ATOM 930 C CA . GLY A 1 126 ? 11.655 61.993 7.179 1.00 28.35 126 GLY A CA 1
ATOM 931 C C . GLY A 1 126 ? 11.180 63.432 7.269 1.00 33.74 126 GLY A C 1
ATOM 932 O O . GLY A 1 126 ? 10.756 63.890 8.327 1.00 32.26 126 GLY A O 1
ATOM 933 N N . THR A 1 127 ? 11.242 64.151 6.155 1.00 30.41 127 THR A N 1
ATOM 934 C CA . THR A 1 127 ? 10.899 65.568 6.161 1.00 31.10 127 THR A CA 1
ATOM 935 C C . THR A 1 127 ? 9.826 65.891 5.128 1.00 36.62 127 THR A C 1
ATOM 936 O O . THR A 1 127 ? 9.586 67.057 4.815 1.00 32.16 127 THR A O 1
ATOM 940 N N . VAL A 1 128 ? 9.181 64.855 4.604 1.00 28.79 128 VAL A N 1
ATOM 941 C CA . VAL A 1 128 ? 8.135 65.030 3.603 1.00 28.59 128 VAL A CA 1
ATOM 942 C C . VAL A 1 128 ? 6.843 64.360 4.063 1.00 34.45 128 VAL A C 1
ATOM 943 O O . VAL A 1 128 ? 6.871 63.265 4.624 1.00 32.11 128 VAL A O 1
ATOM 947 N N . SER A 1 129 ? 5.717 65.027 3.833 1.00 30.42 129 SER A N 1
ATOM 948 C CA . SER A 1 129 ? 4.411 64.458 4.142 1.00 27.26 129 SER A CA 1
ATOM 949 C C . SER A 1 129 ? 3.343 65.074 3.254 1.00 27.01 129 SER A C 1
ATOM 950 O O . SER A 1 129 ? 3.077 66.273 3.329 1.00 31.52 129 SER A O 1
ATOM 953 N N . LEU A 1 130 ? 2.721 64.245 2.424 1.00 25.08 130 LEU A N 1
ATOM 954 C CA . LEU A 1 130 ? 1.763 64.731 1.434 1.00 28.45 130 LEU A CA 1
ATOM 955 C C . LEU A 1 130 ? 0.444 63.971 1.478 1.00 27.90 130 LEU A C 1
ATOM 956 O O . LEU A 1 130 ? 0.428 62.748 1.371 1.00 28.82 130 LEU A O 1
ATOM 961 N N . ALA A 1 131 ? -0.658 64.703 1.625 1.00 26.25 131 ALA A N 1
ATOM 962 C CA . ALA A 1 131 ? -1.990 64.107 1.552 1.00 26.95 131 ALA A CA 1
ATOM 963 C C . ALA A 1 131 ? -2.152 63.299 0.269 1.00 29.25 131 ALA A C 1
ATOM 964 O O . ALA A 1 131 ? -2.774 62.237 0.266 1.00 26.62 131 ALA A O 1
ATOM 966 N N . SER A 1 132 ? -1.593 63.803 -0.825 1.00 31.08 132 SER A N 1
ATOM 967 C CA . SER A 1 132 ? -1.745 63.131 -2.111 1.00 30.63 132 SER A CA 1
ATOM 968 C C . SER A 1 132 ? -1.165 61.716 -2.073 1.00 30.81 132 SER A C 1
ATOM 969 O O . SER A 1 132 ? -1.737 60.787 -2.639 1.00 27.96 132 SER A O 1
ATOM 972 N N . GLU A 1 133 ? -0.029 61.554 -1.402 1.00 29.05 133 GLU A N 1
ATOM 973 C CA . GLU A 1 133 ? 0.614 60.244 -1.311 1.00 31.11 133 GLU A CA 1
ATOM 974 C C . GLU A 1 133 ? -0.169 59.276 -0.420 1.00 26.74 133 GLU A C 1
ATOM 975 O O . GLU A 1 133 ? -0.325 58.103 -0.756 1.00 28.37 133 GLU A O 1
ATOM 981 N N . ALA A 1 134 ? -0.658 59.765 0.715 1.00 26.25 134 ALA A N 1
ATOM 982 C CA . ALA A 1 134 ? -1.489 58.937 1.584 1.00 24.82 134 ALA A CA 1
ATOM 983 C C . ALA A 1 134 ? -2.765 58.520 0.855 1.00 28.52 134 ALA A C 1
ATOM 984 O O . ALA A 1 134 ? -3.178 57.363 0.927 1.00 25.19 134 ALA A O 1
ATOM 986 N N . ASN A 1 135 ? -3.389 59.464 0.153 1.00 26.79 135 ASN A N 1
ATOM 987 C CA . ASN A 1 135 ? -4.587 59.165 -0.633 1.00 24.97 135 ASN A CA 1
ATOM 988 C C . ASN A 1 135 ? -4.365 57.989 -1.582 1.00 30.07 135 ASN A C 1
ATOM 989 O O . ASN A 1 135 ? -5.244 57.144 -1.761 1.00 26.40 135 ASN A O 1
ATOM 994 N N . ALA A 1 136 ? -3.186 57.947 -2.197 1.00 28.20 136 ALA A N 1
ATOM 995 C CA . ALA A 1 136 ? -2.882 56.926 -3.197 1.00 30.53 136 ALA A CA 1
ATOM 996 C C . ALA A 1 136 ? -2.389 55.606 -2.598 1.00 34.55 136 ALA A C 1
ATOM 997 O O . ALA A 1 136 ? -2.650 54.538 -3.152 1.00 29.05 136 ALA A O 1
ATOM 999 N N . GLN A 1 137 ? -1.685 55.684 -1.472 1.00 28.56 137 GLN A N 1
ATOM 1000 C CA . GLN A 1 137 ? -0.959 54.529 -0.935 1.00 26.84 137 GLN A CA 1
ATOM 1001 C C . GLN A 1 137 ? -1.720 53.717 0.121 1.00 26.59 137 GLN A C 1
ATOM 1002 O O . GLN A 1 137 ? -1.459 52.529 0.298 1.00 29.00 137 GLN A O 1
ATOM 1008 N N . ILE A 1 138 ? -2.634 54.356 0.841 1.00 25.32 138 ILE A N 1
ATOM 1009 C CA . ILE A 1 138 ? -3.404 53.637 1.852 1.00 26.01 138 ILE A CA 1
ATOM 1010 C C . ILE A 1 138 ? -4.497 52.830 1.159 1.00 24.39 138 ILE A C 1
ATOM 1011 O O . ILE A 1 138 ? -5.275 53.381 0.387 1.00 24.04 138 ILE A O 1
ATOM 1016 N N . PRO A 1 139 ? -4.555 51.517 1.431 1.00 25.82 139 PRO A N 1
ATOM 1017 C CA . PRO A 1 139 ? -5.547 50.631 0.809 1.00 27.21 139 PRO A CA 1
ATOM 1018 C C . PRO A 1 139 ? -6.974 51.058 1.150 1.00 26.34 139 PRO A C 1
ATOM 1019 O O . PRO A 1 139 ? -7.212 51.581 2.238 1.00 26.13 139 PRO A O 1
ATOM 1023 N N . SER A 1 140 ? -7.904 50.824 0.228 1.00 27.36 140 SER A N 1
ATOM 1024 C CA . SER A 1 140 ? -9.310 51.154 0.420 1.00 25.06 140 SER A CA 1
ATOM 1025 C C . SER A 1 140 ? -10.070 49.943 0.954 1.00 24.72 140 SER A C 1
ATOM 1026 O O . SER A 1 140 ? -9.787 48.815 0.563 1.00 27.42 140 SER A O 1
ATOM 1029 N N . PRO A 1 141 ? -11.044 50.172 1.849 1.00 24.73 141 PRO A N 1
ATOM 1030 C CA . PRO A 1 141 ? -11.871 49.070 2.355 1.00 23.93 141 PRO A CA 1
ATOM 1031 C C . PRO A 1 141 ? -12.769 48.505 1.260 1.00 28.00 141 PRO A C 1
ATOM 1032 O O . PRO A 1 141 ? -13.385 47.458 1.450 1.00 26.34 141 PRO A O 1
ATOM 1036 N N . LEU A 1 142 ? -12.841 49.196 0.124 1.00 26.92 142 LEU A N 1
ATOM 1037 C CA . LEU A 1 142 ? -13.655 48.741 -0.997 1.00 25.28 142 LEU A CA 1
ATOM 1038 C C . LEU A 1 142 ? -12.892 47.754 -1.884 1.00 33.69 142 LEU A C 1
ATOM 1039 O O . LEU A 1 142 ? -13.471 47.155 -2.790 1.00 30.50 142 LEU A O 1
ATOM 1044 N N . PHE A 1 143 ? -11.597 47.590 -1.623 1.00 26.97 143 PHE A N 1
ATOM 1045 C CA . PHE A 1 143 ? -10.760 46.688 -2.420 1.00 27.81 143 PHE A CA 1
ATOM 1046 C C . PHE A 1 143 ? -11.232 45.235 -2.362 1.00 29.35 143 PHE A C 1
ATOM 1047 O O . PHE A 1 143 ? -11.777 44.792 -1.351 1.00 31.04 143 PHE A O 1
ATOM 1055 N N . ASN A 1 144 ? -11.002 44.494 -3.443 1.00 31.46 144 ASN A N 1
ATOM 1056 C CA . ASN A 1 144 ? -11.199 43.048 -3.420 1.00 29.66 144 ASN A CA 1
ATOM 1057 C C . ASN A 1 144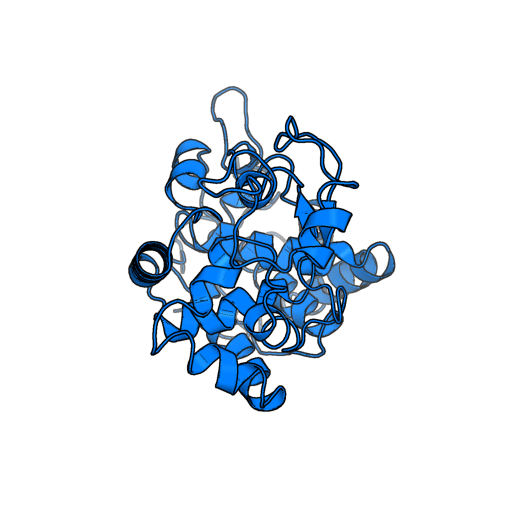 ? -9.902 42.331 -3.053 1.00 31.02 144 ASN A C 1
ATOM 1058 O O . ASN A 1 144 ? -8.872 42.971 -2.857 1.00 31.92 144 ASN A O 1
ATOM 1063 N N . ALA A 1 145 ? -9.958 41.007 -2.954 1.00 27.11 145 ALA A N 1
ATOM 1064 C CA . ALA A 1 145 ? -8.800 40.217 -2.537 1.00 32.22 145 ALA A CA 1
ATOM 1065 C C . ALA A 1 145 ? -7.545 40.493 -3.369 1.00 30.41 145 ALA A C 1
ATOM 1066 O O . ALA A 1 145 ? -6.462 40.703 -2.824 1.00 28.76 145 ALA A O 1
ATOM 1068 N N . THR A 1 146 ? -7.689 40.482 -4.689 1.00 31.49 146 THR A N 1
ATOM 1069 C CA . THR A 1 146 ? -6.559 40.731 -5.578 1.00 32.53 146 THR A CA 1
ATOM 1070 C C . THR A 1 146 ? -5.920 42.092 -5.319 1.00 32.59 146 THR A C 1
ATOM 1071 O O . THR A 1 146 ? -4.695 42.221 -5.279 1.00 31.37 146 THR A O 1
ATOM 1075 N N . GLN A 1 147 ? -6.756 43.107 -5.136 1.00 32.33 147 GLN A N 1
ATOM 1076 C CA . GLN A 1 147 ? -6.267 44.460 -4.896 1.00 33.55 147 GLN A CA 1
ATOM 1077 C C . GLN A 1 147 ? -5.536 44.577 -3.562 1.00 30.44 147 GLN A C 1
ATOM 1078 O O . GLN A 1 147 ? -4.533 45.282 -3.456 1.00 30.51 147 GLN A O 1
ATOM 1084 N N . LEU A 1 148 ? -6.044 43.887 -2.547 1.00 26.39 148 LEU A N 1
ATOM 1085 C CA . LEU A 1 148 ? -5.406 43.876 -1.232 1.00 26.78 148 LEU A CA 1
ATOM 1086 C C . LEU A 1 148 ? -4.042 43.194 -1.294 1.00 29.52 148 LEU A C 1
ATOM 1087 O O . LEU A 1 148 ? -3.054 43.695 -0.757 1.00 28.56 148 LEU A O 1
ATOM 1092 N N . ILE A 1 149 ? -3.993 42.043 -1.952 1.00 28.00 149 ILE A N 1
ATOM 1093 C CA . ILE A 1 149 ? -2.745 41.313 -2.102 1.00 27.49 149 ILE A CA 1
ATOM 1094 C C . ILE A 1 149 ? -1.695 42.157 -2.831 1.00 33.21 149 ILE A C 1
ATOM 1095 O O . ILE A 1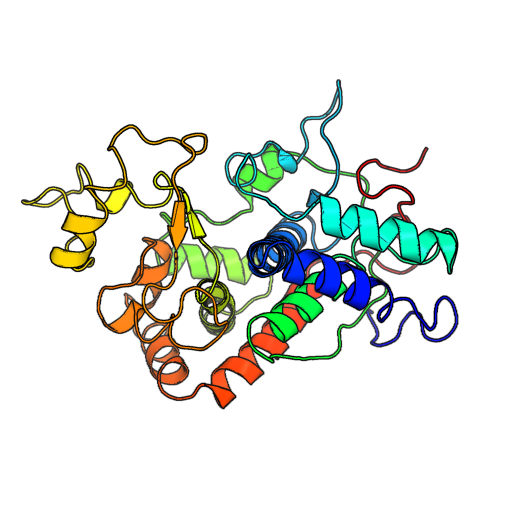 149 ? -0.547 42.249 -2.395 1.00 28.86 149 ILE A O 1
ATOM 1100 N N . ASN A 1 150 ? -2.099 42.775 -3.939 1.00 29.19 150 ASN A N 1
ATOM 1101 C CA . ASN A 1 150 ? -1.191 43.607 -4.729 1.00 31.89 150 ASN A CA 1
ATOM 1102 C C . ASN A 1 150 ? -0.690 44.829 -3.956 1.00 31.07 150 ASN A C 1
ATOM 1103 O O . ASN A 1 150 ? 0.490 45.174 -4.016 1.00 32.07 150 ASN A O 1
ATOM 1108 N N . SER A 1 151 ? -1.596 45.481 -3.233 1.00 26.66 151 SER A N 1
ATOM 1109 C CA . SER A 1 151 ? -1.229 46.614 -2.391 1.00 25.55 151 SER A CA 1
ATOM 1110 C C . SER A 1 151 ? -0.119 46.219 -1.425 1.00 31.21 151 SER A C 1
ATOM 1111 O O . SER A 1 151 ? 0.900 46.906 -1.307 1.00 30.97 151 SER A O 1
ATOM 1114 N N . PHE A 1 152 ? -0.326 45.103 -0.734 1.00 27.56 152 PHE A N 1
ATOM 1115 C CA . PHE A 1 152 ? 0.628 44.636 0.267 1.00 28.31 152 PHE A CA 1
ATOM 1116 C C . PHE A 1 152 ? 1.925 44.106 -0.349 1.00 30.13 152 PHE A C 1
ATOM 1117 O O . PHE A 1 152 ? 3.003 44.288 0.214 1.00 29.00 152 PHE A O 1
ATOM 1125 N N . ALA A 1 153 ? 1.825 43.466 -1.510 1.00 32.13 153 ALA A N 1
ATOM 1126 C CA . ALA A 1 153 ? 3.010 42.951 -2.188 1.00 29.42 153 ALA A CA 1
ATOM 1127 C C . ALA A 1 153 ? 3.970 44.082 -2.539 1.00 34.53 153 ALA A C 1
ATOM 1128 O O . ALA A 1 153 ? 5.189 43.917 -2.486 1.00 32.31 153 ALA A O 1
ATOM 1130 N N . ASN A 1 154 ? 3.412 45.233 -2.897 1.00 33.09 154 ASN A N 1
ATOM 1131 C CA . ASN A 1 154 ? 4.217 46.398 -3.237 1.00 39.00 154 ASN A CA 1
ATOM 1132 C C . ASN A 1 154 ? 4.939 46.965 -2.018 1.00 39.77 154 ASN A C 1
ATOM 1133 O O . ASN A 1 154 ? 5.858 47.774 -2.153 1.00 37.90 154 ASN A O 1
ATOM 1138 N N . LYS A 1 155 ? 4.509 46.540 -0.831 1.00 30.18 155 LYS A N 1
ATOM 1139 C CA . LYS A 1 155 ? 5.109 46.985 0.425 1.00 30.07 155 LYS A CA 1
ATOM 1140 C C . LYS A 1 155 ? 5.860 45.843 1.113 1.00 31.51 155 LYS A C 1
ATOM 1141 O O . LYS A 1 155 ? 6.053 45.863 2.330 1.00 32.58 155 LYS A O 1
ATOM 1147 N N . THR A 1 156 ? 6.256 44.850 0.318 1.00 30.02 156 THR A N 1
ATOM 1148 C CA . THR A 1 156 ? 7.108 43.729 0.749 1.00 34.38 156 THR A CA 1
ATOM 1149 C C . THR A 1 156 ? 6.385 42.622 1.516 1.00 36.65 156 THR A C 1
ATOM 1150 O O . THR A 1 156 ? 7.010 41.646 1.935 1.00 31.09 156 THR A O 1
ATOM 1154 N N . LEU A 1 157 ? 5.075 42.766 1.692 1.00 31.53 157 LEU A N 1
ATOM 1155 C CA . LEU A 1 157 ? 4.307 41.834 2.512 1.00 27.91 157 LEU A CA 1
ATOM 1156 C C . LEU A 1 157 ? 3.557 40.801 1.679 1.00 32.73 157 LEU A C 1
ATOM 1157 O O . LEU A 1 157 ? 2.919 41.137 0.684 1.00 31.63 157 LEU A O 1
ATOM 1162 N N . THR A 1 158 ? 3.623 39.546 2.110 1.00 27.17 158 THR A N 1
ATOM 1163 C CA . THR A 1 158 ? 2.984 38.453 1.388 1.00 31.86 158 THR A CA 1
ATOM 1164 C C . THR A 1 158 ? 1.473 38.469 1.584 1.00 37.20 158 THR A C 1
ATOM 1165 O O . THR A 1 158 ? 0.954 39.174 2.452 1.00 29.48 158 THR A O 1
ATOM 1169 N N . ALA A 1 159 ? 0.771 37.681 0.778 1.00 29.85 159 ALA A N 1
ATOM 1170 C CA . ALA A 1 159 ? -0.678 37.560 0.905 1.00 32.52 159 ALA A CA 1
ATOM 1171 C C . ALA A 1 159 ? -1.055 37.055 2.293 1.00 33.32 159 ALA A C 1
ATOM 1172 O O . ALA A 1 159 ? -2.014 37.532 2.897 1.00 29.72 159 ALA A O 1
ATOM 1174 N N . ASP A 1 160 ? -0.296 36.087 2.800 1.00 31.06 160 ASP A N 1
ATOM 1175 C CA . ASP A 1 160 ? -0.568 35.549 4.128 1.00 34.36 160 ASP A CA 1
ATOM 1176 C C . ASP A 1 160 ? -0.286 36.578 5.223 1.00 32.45 160 ASP A C 1
ATOM 1177 O O . ASP A 1 160 ? -0.977 36.618 6.239 1.00 31.25 160 ASP A O 1
ATOM 1182 N N . GLU A 1 161 ? 0.735 37.404 5.018 1.00 30.01 161 GLU A N 1
ATOM 1183 C CA . GLU A 1 161 ? 1.062 38.449 5.983 1.00 29.21 161 GLU A CA 1
ATOM 1184 C C . GLU A 1 161 ? -0.022 39.524 5.985 1.00 33.79 161 GLU A C 1
ATOM 1185 O O . GLU A 1 161 ? -0.321 40.118 7.020 1.00 27.23 161 GLU A O 1
ATOM 1191 N N . MET A 1 162 ? -0.618 39.756 4.821 1.00 25.18 162 MET A N 1
ATOM 1192 C CA . MET A 1 162 ? -1.756 40.661 4.713 1.00 28.96 162 MET A CA 1
ATOM 1193 C C . MET A 1 162 ? -2.928 40.136 5.547 1.00 28.81 162 MET A C 1
ATOM 1194 O O . MET A 1 162 ? -3.556 40.885 6.296 1.00 26.12 162 MET A O 1
ATOM 1199 N N . VAL A 1 163 ? -3.216 38.844 5.424 1.00 25.62 163 VAL A N 1
ATOM 1200 C CA . VAL A 1 163 ? -4.291 38.232 6.203 1.00 29.12 163 VAL A CA 1
ATOM 1201 C C . VAL A 1 163 ? -4.007 38.325 7.700 1.00 25.92 163 VAL A C 1
ATOM 1202 O O . VAL A 1 163 ? -4.898 38.636 8.493 1.00 25.08 163 VAL A O 1
ATOM 1206 N N . THR A 1 164 ? -2.761 38.053 8.078 1.00 25.90 164 THR A N 1
ATOM 1207 C CA . THR A 1 164 ? -2.340 38.145 9.473 1.00 24.32 164 THR A CA 1
ATOM 1208 C C . THR A 1 164 ? -2.521 39.550 10.039 1.00 25.07 164 THR A C 1
ATOM 1209 O O . THR A 1 164 ? -3.078 39.728 11.124 1.00 24.34 164 THR A O 1
ATOM 1213 N N . LEU A 1 165 ? -2.040 40.546 9.303 1.00 24.16 165 LEU A N 1
ATOM 1214 C CA . LEU A 1 165 ? -2.087 41.930 9.764 1.00 24.34 165 LEU A CA 1
ATOM 1215 C C . LEU A 1 165 ? -3.511 42.487 9.798 1.00 26.02 165 LEU A C 1
ATOM 1216 O O . LEU A 1 165 ? -3.813 43.384 10.588 1.00 25.01 165 LEU A O 1
ATOM 1221 N N . SER A 1 166 ? -4.382 41.955 8.942 1.00 23.91 166 SER A N 1
ATOM 1222 C CA . SER A 1 166 ? -5.791 42.347 8.938 1.00 22.57 166 SER A CA 1
ATOM 1223 C C . SER A 1 166 ? -6.441 42.032 10.283 1.00 24.13 166 SER A C 1
ATOM 1224 O O . SER A 1 166 ? -7.478 42.600 10.632 1.00 22.84 166 SER A O 1
ATOM 1227 N N . GLY A 1 167 ? -5.827 41.115 11.028 1.00 23.89 167 GLY A N 1
ATOM 1228 C CA . GLY A 1 167 ? -6.296 40.750 12.355 1.00 22.55 167 GLY A CA 1
ATOM 1229 C C . GLY A 1 167 ? -6.212 41.884 13.364 1.00 25.37 167 GLY A C 1
ATOM 1230 O O . GLY A 1 167 ? -6.744 41.781 14.468 1.00 22.77 167 GLY A O 1
ATOM 1231 N N . ALA A 1 168 ? -5.542 42.971 12.992 1.00 23.51 168 ALA A N 1
ATOM 1232 C CA . ALA A 1 168 ? -5.559 44.182 13.815 1.00 24.88 168 ALA A CA 1
ATOM 1233 C C . ALA A 1 168 ? -6.989 44.712 13.954 1.00 22.80 168 ALA A C 1
ATOM 1234 O O . ALA A 1 168 ? -7.296 45.447 14.898 1.00 22.86 168 ALA A O 1
ATOM 1236 N N . HIS A 1 169 ? -7.859 44.338 13.014 1.00 20.50 169 HIS A N 1
ATOM 1237 C CA . HIS A 1 169 ? -9.268 44.740 13.063 1.00 20.53 169 HIS A CA 1
ATOM 1238 C C . HIS A 1 169 ? -10.023 43.957 14.126 1.00 23.77 169 HIS A C 1
ATOM 1239 O O . HIS A 1 169 ? -11.246 44.058 14.240 1.00 23.96 169 HIS A O 1
ATOM 1246 N N . SER A 1 170 ? -9.288 43.171 14.901 1.00 21.91 170 SER A N 1
ATOM 1247 C CA . SER A 1 170 ? -9.873 42.487 16.038 1.00 22.31 170 SER A CA 1
ATOM 1248 C C . SER A 1 170 ? -10.168 43.480 17.162 1.00 23.07 170 SER A C 1
ATOM 1249 O O . SER A 1 170 ? -10.805 43.136 18.151 1.00 21.50 170 SER A O 1
ATOM 1252 N N . ILE A 1 171 ? -9.682 44.709 17.014 1.00 21.49 171 ILE A N 1
ATOM 1253 C CA . ILE A 1 171 ? -9.978 45.785 17.960 1.00 20.89 171 ILE A CA 1
ATOM 1254 C C . ILE A 1 171 ? -10.304 47.051 17.179 1.00 21.71 171 ILE A C 1
ATOM 1255 O O . ILE A 1 171 ? -10.137 47.090 15.966 1.00 23.45 171 ILE A O 1
ATOM 1260 N N . GLY A 1 172 ? -10.773 48.082 17.873 1.00 19.82 172 GLY A N 1
ATOM 1261 C CA . GLY A 1 172 ? -10.969 49.373 17.238 1.00 21.76 172 GLY A CA 1
ATOM 1262 C C . GLY A 1 172 ? -12.268 49.489 16.464 1.00 19.91 172 GLY A C 1
ATOM 1263 O O . GLY A 1 172 ? -13.117 48.596 16.505 1.00 23.30 172 GLY A O 1
ATOM 1264 N N . VAL A 1 173 ? -12.416 50.597 15.743 1.00 20.66 173 VAL A N 1
ATOM 1265 C CA . VAL A 1 173 ? -13.693 50.945 15.142 1.00 20.26 173 VAL A CA 1
ATOM 1266 C C . VAL A 1 173 ? -13.538 51.421 13.708 1.00 22.71 173 VAL A C 1
ATOM 1267 O O . VAL A 1 173 ? -12.432 51.715 13.250 1.00 23.34 173 VAL A O 1
ATOM 1271 N N . ALA A 1 174 ? -14.669 51.493 13.015 1.00 22.57 174 ALA A N 1
ATOM 1272 C CA . ALA A 1 174 ? -14.737 52.042 11.669 1.00 22.60 174 ALA A CA 1
ATOM 1273 C C . ALA A 1 174 ? -15.888 53.033 11.606 1.00 20.16 174 ALA A C 1
ATOM 1274 O O . ALA A 1 174 ? -16.953 52.788 12.169 1.00 22.00 174 ALA A O 1
ATOM 1276 N N . HIS A 1 175 ? -15.675 54.152 10.922 1.00 23.94 175 HIS A N 1
ATOM 1277 C CA . HIS A 1 175 ? -16.751 55.102 10.687 1.00 22.82 175 HIS A CA 1
ATOM 1278 C C . HIS A 1 175 ? -17.785 54.466 9.771 1.00 23.78 175 HIS A C 1
ATOM 1279 O O . HIS A 1 175 ? -17.436 53.663 8.906 1.00 22.79 175 HIS A O 1
ATOM 1286 N N . CYS A 1 176 ? -19.052 54.812 9.976 1.00 21.82 176 CYS A N 1
ATOM 1287 C CA . CYS A 1 176 ? -20.136 54.336 9.114 1.00 24.48 176 CYS A CA 1
ATOM 1288 C C . CYS A 1 176 ? -19.779 54.377 7.629 1.00 24.27 176 CYS A C 1
ATOM 1289 O O . CYS A 1 176 ? -20.065 53.439 6.887 1.00 23.78 176 CYS A O 1
ATOM 1292 N N . SER A 1 177 ? -19.168 55.475 7.201 1.00 26.22 177 SER A N 1
ATOM 1293 C CA . SER A 1 177 ? -18.888 55.695 5.783 1.00 25.09 177 SER A CA 1
ATOM 1294 C C . SER A 1 177 ? -17.957 54.647 5.169 1.00 25.76 177 SER A C 1
ATOM 1295 O O . SER A 1 177 ? -17.914 54.489 3.947 1.00 26.42 177 SER A O 1
ATOM 1298 N N . SER A 1 178 ? -17.214 53.927 6.006 1.00 23.85 178 SER A N 1
ATOM 1299 C CA A SER A 1 178 ? -16.272 52.927 5.515 0.55 23.01 178 SER A CA 1
ATOM 1300 C CA B SER A 1 178 ? -16.275 52.931 5.499 0.45 22.96 178 SER A CA 1
ATOM 1301 C C . SER A 1 178 ? -16.960 51.622 5.107 1.00 21.99 178 SER A C 1
ATOM 1302 O O . SER A 1 178 ? -16.353 50.769 4.455 1.00 25.46 178 SER A O 1
ATOM 1307 N N . PHE A 1 179 ? -18.225 51.465 5.487 1.00 22.80 179 PHE A N 1
ATOM 1308 C CA . PHE A 1 179 ? -18.951 50.242 5.135 1.00 23.97 179 PHE A CA 1
ATOM 1309 C C . PHE A 1 179 ? -20.410 50.447 4.699 1.00 24.59 179 PHE A C 1
ATOM 1310 O O . PHE A 1 179 ? -21.126 49.474 4.464 1.00 24.71 179 PHE A O 1
ATOM 1318 N N . THR A 1 180 ? -20.852 51.697 4.571 1.00 25.36 180 THR A N 1
ATOM 1319 C CA . THR A 1 180 ? -22.214 51.945 4.093 1.00 26.58 180 THR A CA 1
ATOM 1320 C C . THR A 1 180 ? -22.419 51.450 2.659 1.00 26.47 180 THR A C 1
ATOM 1321 O O . THR A 1 180 ? -23.549 51.206 2.240 1.00 24.92 180 THR A O 1
ATOM 1325 N N . ASN A 1 181 ? -21.329 51.299 1.913 1.00 25.75 181 ASN A N 1
ATOM 1326 C CA . ASN A 1 181 ? -21.403 50.691 0.587 1.00 28.14 181 ASN A CA 1
ATOM 1327 C C . ASN A 1 181 ? -22.088 49.324 0.627 1.00 26.82 181 ASN A C 1
ATOM 1328 O O . ASN A 1 181 ? -22.732 48.923 -0.341 1.00 27.89 181 ASN A O 1
ATOM 1333 N N . ARG A 1 182 ? -21.948 48.617 1.748 1.00 22.58 182 ARG A N 1
ATOM 1334 C CA . ARG A 1 182 ? -22.532 47.283 1.904 1.00 24.51 182 ARG A CA 1
ATOM 1335 C C . ARG A 1 182 ? -23.970 47.325 2.415 1.00 29.03 182 ARG A C 1
ATOM 1336 O O . ARG A 1 182 ? -24.677 46.313 2.387 1.00 26.09 182 ARG A O 1
ATOM 1344 N N . LEU A 1 183 ? -24.393 48.498 2.880 1.00 24.42 183 LEU A N 1
ATOM 1345 C CA . LEU A 1 183 ? -25.684 48.648 3.544 1.00 24.92 183 LEU A CA 1
ATOM 1346 C C . LEU A 1 183 ? -26.759 49.266 2.663 1.00 27.07 183 LEU A C 1
ATOM 1347 O O . LEU A 1 183 ? -27.949 49.014 2.862 1.00 27.26 183 LEU A O 1
ATOM 1352 N N . TYR A 1 184 ? -26.348 50.091 1.704 1.00 26.47 184 TYR A N 1
ATOM 1353 C CA . TYR A 1 184 ? -27.305 50.814 0.875 1.00 30.48 184 TYR A CA 1
ATOM 1354 C C . TYR A 1 184 ? -26.933 50.755 -0.602 1.00 32.95 184 TYR A C 1
ATOM 1355 O O . TYR A 1 184 ? -25.769 50.898 -0.965 1.00 34.01 184 TYR A O 1
ATOM 1364 N N . ASN A 1 185 ? -27.940 50.539 -1.442 1.00 29.32 185 ASN A N 1
ATOM 1365 C CA . ASN A 1 185 ? -27.778 50.569 -2.893 1.00 36.22 185 ASN A CA 1
ATOM 1366 C C . ASN A 1 185 ? -26.772 49.572 -3.462 1.00 45.85 185 ASN A C 1
ATOM 1367 O O . ASN A 1 185 ? -26.265 49.762 -4.568 1.00 40.64 185 ASN A O 1
ATOM 1372 N N . PHE A 1 186 ? -26.488 48.509 -2.716 1.00 33.74 186 PHE A N 1
ATOM 1373 C CA . PHE A 1 186 ? -25.662 47.432 -3.243 1.00 39.26 186 PHE A CA 1
ATOM 1374 C C . PHE A 1 186 ? -26.403 46.805 -4.419 1.00 41.54 186 PHE A C 1
ATOM 1375 O O . PHE A 1 186 ? -27.629 46.897 -4.510 1.00 43.93 186 PHE A O 1
ATOM 1383 N N . ASN A 1 187 ? -25.665 46.170 -5.320 1.00 44.89 187 ASN A N 1
ATOM 1384 C CA . ASN A 1 187 ? -26.273 45.542 -6.485 1.00 46.39 187 ASN A CA 1
ATOM 1385 C C . ASN A 1 187 ? -26.914 44.219 -6.104 1.00 53.10 187 ASN A C 1
ATOM 1386 O O . ASN A 1 187 ? -26.360 43.150 -6.363 1.00 48.14 187 ASN A O 1
ATOM 1391 N N . SER A 1 188 ? -28.084 44.305 -5.480 1.00 47.60 188 SER A N 1
ATOM 1392 C CA . SER A 1 188 ? -28.809 43.133 -5.017 1.00 43.12 188 SER A CA 1
ATOM 1393 C C . SER A 1 188 ? -30.261 43.511 -4.772 1.00 53.56 188 SER A C 1
ATOM 1394 O O . SER A 1 188 ? -30.605 44.692 -4.754 1.00 52.92 188 SER A O 1
ATOM 1397 N N . GLY A 1 189 ? -31.108 42.506 -4.578 1.00 60.56 189 GLY A N 1
ATOM 1398 C CA . GLY A 1 189 ? -32.520 42.736 -4.340 1.00 68.28 189 GLY A CA 1
ATOM 1399 C C . GLY A 1 189 ? -32.779 43.613 -3.130 1.00 63.44 189 GLY A C 1
ATOM 1400 O O . GLY A 1 189 ? -33.564 44.560 -3.192 1.00 58.96 189 GLY A O 1
ATOM 1401 N N . SER A 1 190 ? -32.112 43.301 -2.023 1.00 47.39 190 SER A N 1
ATOM 1402 C CA . SER A 1 190 ? -32.314 44.039 -0.783 1.00 52.61 190 SER A CA 1
ATOM 1403 C C . SER A 1 190 ? -31.569 45.374 -0.774 1.00 54.24 190 SER A C 1
ATOM 1404 O O . SER A 1 190 ? -31.900 46.269 0.003 1.00 59.34 190 SER A O 1
ATOM 1407 N N . GLY A 1 191 ? -30.570 45.506 -1.642 1.00 48.80 191 GLY A N 1
ATOM 1408 C CA . GLY A 1 191 ? -29.718 46.683 -1.645 1.00 33.57 191 GLY A CA 1
ATOM 1409 C C . GLY A 1 191 ? -28.578 46.524 -0.653 1.00 33.26 191 GLY A C 1
ATOM 1410 O O . GLY A 1 191 ? -27.779 47.438 -0.443 1.00 35.10 191 GLY A O 1
ATOM 1411 N N . ILE A 1 192 ? -28.513 45.345 -0.041 1.00 30.70 192 ILE A N 1
ATOM 1412 C CA . ILE A 1 192 ? -27.494 45.025 0.949 1.00 27.93 192 ILE A CA 1
ATOM 1413 C C . ILE A 1 192 ? -26.561 43.959 0.391 1.00 30.49 192 ILE A C 1
ATOM 1414 O O . ILE A 1 192 ? -26.988 43.083 -0.361 1.00 28.68 192 ILE A O 1
ATOM 1419 N N . ASP A 1 193 ? -25.285 44.049 0.752 1.00 29.97 193 ASP A N 1
ATOM 1420 C CA . ASP A 1 193 ? -24.290 43.050 0.382 1.00 25.32 193 ASP A CA 1
ATOM 1421 C C . ASP A 1 193 ? -24.727 41.677 0.895 1.00 28.16 193 ASP A C 1
ATOM 1422 O O . ASP A 1 193 ? -24.873 41.484 2.102 1.00 29.24 193 ASP A O 1
ATOM 1427 N N . PRO A 1 194 ? -24.945 40.719 -0.021 1.00 29.97 194 PRO A N 1
ATOM 1428 C CA . PRO A 1 194 ? -25.383 39.370 0.363 1.00 31.37 194 PRO A CA 1
ATOM 1429 C C . PRO A 1 194 ? -24.368 38.612 1.225 1.00 31.04 194 PRO A C 1
ATOM 1430 O O . PRO A 1 194 ? -24.745 37.645 1.885 1.00 29.47 194 PRO A O 1
ATOM 1434 N N . THR A 1 195 ? -23.109 39.040 1.228 1.00 27.00 195 THR A N 1
ATOM 1435 C CA . THR A 1 195 ? -22.081 38.365 2.019 1.00 28.66 195 THR A CA 1
ATOM 1436 C C . THR A 1 195 ? -22.017 38.892 3.455 1.00 26.87 195 THR A C 1
ATOM 1437 O O . THR A 1 195 ? -21.183 38.454 4.250 1.00 26.60 195 THR A O 1
ATOM 1441 N N . LEU A 1 196 ? -22.893 39.842 3.769 1.00 25.82 196 LEU A N 1
ATOM 1442 C CA . LEU A 1 196 ? -23.034 40.366 5.124 1.00 23.29 196 LEU A CA 1
ATOM 1443 C C . LEU A 1 196 ? -24.309 39.795 5.745 1.00 22.93 196 LEU A C 1
ATOM 1444 O O . LEU A 1 196 ? -25.359 39.782 5.109 1.00 25.50 196 LEU A O 1
ATOM 1449 N N . SER A 1 197 ? -24.218 39.312 6.980 1.00 24.46 197 SER A N 1
ATOM 1450 C CA . SER A 1 197 ? -25.401 38.816 7.671 1.00 23.92 197 SER A CA 1
ATOM 1451 C C . SER A 1 197 ? -26.519 39.837 7.569 1.00 22.59 197 SER A C 1
ATOM 1452 O O . SER A 1 197 ? -26.328 40.994 7.923 1.00 25.51 197 SER A O 1
ATOM 1455 N N . PRO A 1 198 ? -27.694 39.413 7.081 1.00 24.77 198 PRO A N 1
ATOM 1456 C CA . PRO A 1 198 ? -28.836 40.327 6.982 1.00 26.90 198 PRO A CA 1
ATOM 1457 C C . PRO A 1 198 ? -29.232 40.884 8.347 1.00 26.76 198 PRO A C 1
ATOM 1458 O O . PRO A 1 198 ? -29.713 42.010 8.431 1.00 22.28 198 PRO A O 1
ATOM 1462 N N . SER A 1 199 ? -29.036 40.106 9.406 1.00 23.07 199 SER A N 1
ATOM 1463 C CA . SER A 1 199 ? -29.388 40.579 10.741 1.00 27.69 199 SER A CA 1
ATOM 1464 C C . SER A 1 199 ? -28.388 41.623 11.237 1.00 23.52 199 SER A C 1
ATOM 1465 O O . SER A 1 199 ? -28.770 42.614 11.860 1.00 22.95 199 SER A O 1
ATOM 1468 N N . TYR A 1 200 ? -27.109 41.399 10.947 1.00 23.28 200 TYR A N 1
ATOM 1469 C CA . TYR A 1 200 ? -26.072 42.377 11.265 1.00 21.09 200 TYR A CA 1
ATOM 1470 C C . TYR A 1 200 ? -26.338 43.648 10.459 1.00 23.35 200 TYR A C 1
ATOM 1471 O O . TYR A 1 200 ? -26.286 44.758 10.990 1.00 23.76 200 TYR A O 1
ATOM 1480 N N . ALA A 1 201 ? -26.654 43.474 9.178 1.00 22.44 201 ALA A N 1
ATOM 1481 C CA . ALA A 1 201 ? -26.925 44.606 8.292 1.00 21.28 201 ALA A CA 1
ATOM 1482 C C . ALA A 1 201 ? -28.077 45.464 8.809 1.00 24.24 201 ALA A C 1
ATOM 1483 O O . ALA A 1 201 ? -28.002 46.691 8.789 1.00 23.77 201 ALA A O 1
ATOM 1485 N N . ALA A 1 202 ? -29.144 44.813 9.263 1.00 22.27 202 ALA A N 1
ATOM 1486 C CA . ALA A 1 202 ? -30.312 45.522 9.777 1.00 25.45 202 ALA A CA 1
ATOM 1487 C C . ALA A 1 202 ? -29.930 46.446 10.929 1.00 28.67 202 ALA A C 1
ATOM 1488 O O . ALA A 1 202 ? -30.355 47.603 10.979 1.00 24.05 202 ALA A O 1
ATOM 1490 N N . LEU A 1 203 ? -29.130 45.932 11.855 1.00 25.55 203 LEU A N 1
ATOM 1491 C CA . LEU A 1 203 ? -28.690 46.721 13.004 1.00 24.13 203 LEU A CA 1
ATOM 1492 C C . LEU A 1 203 ? -27.732 47.836 12.597 1.00 24.53 203 LEU A C 1
ATOM 1493 O O . LEU A 1 203 ? -27.798 48.939 13.135 1.00 24.33 203 LEU A O 1
ATOM 1498 N N . LEU A 1 204 ? -26.835 47.541 11.658 1.00 20.48 204 LEU A N 1
ATOM 1499 C CA . LEU A 1 204 ? -25.913 48.555 11.148 1.00 21.68 204 LEU A CA 1
ATOM 1500 C C . LEU A 1 204 ? -26.664 49.703 10.472 1.00 23.31 204 LEU A C 1
ATOM 1501 O O . LEU A 1 204 ? -26.310 50.870 10.641 1.00 25.14 204 LEU A O 1
ATOM 1506 N N . ARG A 1 205 ? -27.702 49.371 9.711 1.00 23.66 205 ARG A N 1
ATOM 1507 C CA A ARG A 1 205 ? -28.518 50.376 9.032 0.51 22.61 205 ARG A CA 1
ATOM 1508 C CA B ARG A 1 205 ? -28.494 50.391 9.031 0.49 21.82 205 ARG A CA 1
ATOM 1509 C C . ARG A 1 205 ? -29.195 51.319 10.022 1.00 28.99 205 ARG A C 1
ATOM 1510 O O . ARG A 1 205 ? -29.371 52.506 9.748 1.00 25.74 205 ARG A O 1
ATOM 1525 N N . ASN A 1 206 ? -29.587 50.779 11.172 1.00 24.83 206 ASN A N 1
ATOM 1526 C CA . ASN A 1 206 ? -30.252 51.585 12.190 1.00 29.57 206 ASN A CA 1
ATOM 1527 C C . ASN A 1 206 ? -29.283 52.538 12.877 1.00 32.56 206 ASN A C 1
ATOM 1528 O O . ASN A 1 206 ? -29.690 53.518 13.499 1.00 31.56 206 ASN A O 1
ATOM 1533 N N . THR A 1 207 ? -27.996 52.241 12.748 1.00 23.80 207 THR A N 1
ATOM 1534 C CA . THR A 1 207 ? -26.949 53.054 13.358 1.00 23.93 207 THR A CA 1
ATOM 1535 C C . THR A 1 207 ? -26.306 54.015 12.357 1.00 29.36 207 THR A C 1
ATOM 1536 O O . THR A 1 207 ? -25.950 55.139 12.712 1.00 28.07 207 THR A O 1
ATOM 1540 N N . CYS A 1 208 ? -26.172 53.573 11.108 1.00 22.96 208 CYS A N 1
ATOM 1541 C CA . CYS A 1 208 ? -25.461 54.334 10.080 1.00 23.58 208 CYS A CA 1
ATOM 1542 C C . CYS A 1 208 ? -26.378 54.792 8.952 1.00 26.04 208 CYS A C 1
ATOM 1543 O O . CYS A 1 208 ? -26.881 53.971 8.192 1.00 27.77 208 CYS A O 1
ATOM 1546 N N . PRO A 1 209 ? -26.580 56.109 8.827 1.00 27.36 209 PRO A N 1
ATOM 1547 C CA . PRO A 1 209 ? -27.373 56.671 7.728 1.00 31.76 209 PRO A CA 1
ATOM 1548 C C . PRO A 1 209 ? -26.662 56.516 6.389 1.00 32.20 209 PRO A C 1
ATOM 1549 O O . PRO A 1 209 ? -25.430 56.508 6.334 1.00 24.89 209 PRO A O 1
ATOM 1553 N N . ALA A 1 210 ? -27.438 56.414 5.315 1.00 26.75 210 ALA A N 1
ATOM 1554 C CA . ALA A 1 210 ? -26.874 56.263 3.980 1.00 27.75 210 ALA A CA 1
ATOM 1555 C C . ALA A 1 210 ? -26.009 57.458 3.583 1.00 27.27 210 ALA A C 1
ATOM 1556 O O . ALA A 1 210 ? -25.094 57.319 2.776 1.00 31.80 210 ALA A O 1
ATOM 1558 N N . ASN A 1 211 ? -26.292 58.632 4.140 1.00 26.88 211 ASN A N 1
ATOM 1559 C CA . ASN A 1 211 ? -25.532 59.821 3.755 1.00 28.48 211 ASN A CA 1
ATOM 1560 C C . ASN A 1 211 ? -24.294 60.088 4.613 1.00 30.58 211 ASN A C 1
ATOM 1561 O O . ASN A 1 211 ? -23.729 61.182 4.566 1.00 28.44 211 ASN A O 1
ATOM 1566 N N . SER A 1 212 ? -23.876 59.083 5.379 1.00 28.09 212 SER A N 1
ATOM 1567 C CA . SER A 1 212 ? -22.678 59.186 6.214 1.00 23.54 212 SER A CA 1
ATOM 1568 C C . SER A 1 212 ? -21.447 59.531 5.384 1.00 24.83 212 SER A C 1
ATOM 1569 O O . SER A 1 212 ? -21.268 59.010 4.281 1.00 29.98 212 SER A O 1
ATOM 1572 N N . THR A 1 213 ? -20.599 60.405 5.921 1.00 25.50 213 THR A N 1
ATOM 1573 C CA . THR A 1 213 ? -19.304 60.702 5.313 1.00 25.69 213 THR A CA 1
ATOM 1574 C C . THR A 1 213 ? -18.215 60.421 6.346 1.00 26.37 213 THR A C 1
ATOM 1575 O O . THR A 1 213 ? -18.514 60.048 7.476 1.00 24.77 213 THR A O 1
ATOM 1579 N N . ARG A 1 214 ? -16.953 60.597 5.972 1.00 23.02 214 ARG A N 1
ATOM 1580 C CA A ARG A 1 214 ? -15.848 60.352 6.897 0.46 25.27 214 ARG A CA 1
ATOM 1581 C CA B ARG A 1 214 ? -15.865 60.332 6.909 0.54 25.11 214 ARG A CA 1
ATOM 1582 C C . ARG A 1 214 ? -15.921 61.266 8.116 1.00 26.88 214 ARG A C 1
ATOM 1583 O O . ARG A 1 214 ? -15.311 60.989 9.147 1.00 28.32 214 ARG A O 1
ATOM 1598 N N . PHE A 1 215 ? -16.670 62.361 7.992 1.00 26.40 215 PHE A N 1
ATOM 1599 C CA . PHE A 1 215 ? -16.800 63.319 9.087 1.00 29.67 215 PHE A CA 1
ATOM 1600 C C . PHE A 1 215 ? -18.010 63.041 9.977 1.00 31.32 215 PHE A C 1
ATOM 1601 O O . PHE A 1 215 ? -18.174 63.670 11.023 1.00 34.33 215 PHE A O 1
ATOM 1609 N N . THR A 1 216 ? -18.863 62.107 9.566 1.00 27.37 216 THR A N 1
ATOM 1610 C CA . THR A 1 216 ? -20.010 61.748 10.389 1.00 24.30 216 THR A CA 1
ATOM 1611 C C . THR A 1 216 ? -19.511 60.986 11.611 1.00 24.84 216 THR A C 1
ATOM 1612 O O . THR A 1 216 ? -18.962 59.894 11.474 1.00 28.74 216 THR A O 1
ATOM 1616 N N . PRO A 1 217 ? -19.690 61.567 12.809 1.00 29.20 217 PRO A N 1
ATOM 1617 C CA . PRO A 1 217 ? -19.094 61.050 14.049 1.00 27.53 217 PRO A CA 1
ATOM 1618 C C . PRO A 1 217 ? -19.812 59.821 14.600 1.00 31.05 217 PRO A C 1
ATOM 1619 O O . PRO A 1 217 ? -20.176 59.787 15.776 1.00 28.85 217 PRO A O 1
ATOM 1623 N N . ILE A 1 218 ? -20.016 58.821 13.753 1.00 23.70 218 ILE A N 1
ATOM 1624 C CA . ILE A 1 218 ? -20.618 57.569 14.182 1.00 21.83 218 ILE A CA 1
ATOM 1625 C C . ILE A 1 218 ? -19.681 56.442 13.782 1.00 27.19 218 ILE A C 1
ATOM 1626 O O . ILE A 1 218 ? -19.343 56.298 12.608 1.00 26.34 218 ILE A O 1
ATOM 1631 N N . THR A 1 219 ? -19.241 55.662 14.764 1.00 22.57 219 THR A N 1
ATOM 1632 C CA . THR A 1 219 ? -18.323 54.562 14.507 1.00 20.17 219 THR A CA 1
ATOM 1633 C C . THR A 1 219 ? -18.879 53.265 15.076 1.00 23.18 219 THR A C 1
ATOM 1634 O O . THR A 1 219 ? -19.721 53.279 15.974 1.00 24.00 219 THR A O 1
ATOM 1638 N N . VAL A 1 220 ? -18.395 52.148 14.542 1.00 20.67 220 VAL A N 1
ATOM 1639 C CA . VAL A 1 220 ? -18.853 50.823 14.935 1.00 23.75 220 VAL A CA 1
ATOM 1640 C C . VAL A 1 220 ? -17.637 49.919 15.118 1.00 21.35 220 VAL A C 1
ATOM 1641 O O . VAL A 1 220 ? -16.711 49.954 14.309 1.00 22.69 220 VAL A O 1
ATOM 1645 N N . SER A 1 221 ? -17.639 49.116 16.179 1.00 20.37 221 SER A N 1
ATOM 1646 C CA . SER A 1 221 ? -16.542 48.180 16.428 1.00 21.32 221 SER A CA 1
ATOM 1647 C C . SER A 1 221 ? -16.345 47.241 15.247 1.00 22.31 221 SER A C 1
ATOM 1648 O O . SER A 1 221 ? -17.305 46.659 14.745 1.00 21.99 221 SER A O 1
ATOM 1651 N N . LEU A 1 222 ? -15.094 47.082 14.822 1.00 20.20 222 LEU A N 1
ATOM 1652 C CA . LEU A 1 222 ? -14.756 46.189 13.715 1.00 22.79 222 LEU A CA 1
ATOM 1653 C C . LEU A 1 222 ? -15.035 44.725 14.040 1.00 19.20 222 LEU A C 1
ATOM 1654 O O . LEU A 1 222 ? -15.442 43.953 13.169 1.00 23.91 222 LEU A O 1
ATOM 1659 N N . ASP A 1 223 ? -14.806 44.346 15.292 1.00 20.62 223 ASP A N 1
ATOM 1660 C CA . ASP A 1 223 ? -15.022 42.968 15.723 1.00 25.95 223 ASP A CA 1
ATOM 1661 C C . ASP A 1 223 ? -16.194 42.905 16.685 1.00 25.71 223 ASP A C 1
ATOM 1662 O O . ASP A 1 223 ? -16.093 43.356 17.824 1.00 23.59 223 ASP A O 1
ATOM 1667 N N . ILE A 1 224 ? -17.308 42.345 16.225 1.00 21.90 224 ILE A N 1
ATOM 1668 C CA . ILE A 1 224 ? -18.516 42.308 17.037 1.00 19.19 224 ILE A CA 1
ATOM 1669 C C . ILE A 1 224 ? -18.402 41.300 18.179 1.00 22.38 224 ILE A C 1
ATOM 1670 O O . ILE A 1 224 ? -19.178 41.341 19.134 1.00 24.50 224 ILE A O 1
ATOM 1675 N N . ILE A 1 225 ? -17.424 40.402 18.088 1.00 22.34 225 ILE A N 1
ATOM 1676 C CA . ILE A 1 225 ? -17.278 39.345 19.089 1.00 24.78 225 ILE A CA 1
ATOM 1677 C C . ILE A 1 225 ? -16.524 39.824 20.334 1.00 29.13 225 ILE A C 1
ATOM 1678 O O . ILE A 1 225 ? -17.088 39.859 21.427 1.00 25.23 225 ILE A O 1
ATOM 1683 N N . THR A 1 226 ? -15.257 40.200 20.172 1.00 25.40 226 THR A N 1
ATOM 1684 C CA . THR A 1 226 ? -14.508 40.804 21.276 1.00 22.99 226 THR A CA 1
ATOM 1685 C C . THR A 1 226 ? -13.917 42.152 20.856 1.00 24.43 226 THR A C 1
ATOM 1686 O O . THR A 1 226 ? -12.735 42.255 20.567 1.00 21.82 226 THR A O 1
ATOM 1690 N N . PRO A 1 227 ? -14.744 43.203 20.838 1.00 24.81 227 PRO A N 1
ATOM 1691 C CA . PRO A 1 227 ? -14.330 44.486 20.261 1.00 22.96 227 PRO A CA 1
ATOM 1692 C C . PRO A 1 227 ? -13.095 45.127 20.906 1.00 26.22 227 PRO A C 1
ATOM 1693 O O . PRO A 1 227 ? -12.469 45.967 20.260 1.00 26.12 227 PRO A O 1
ATOM 1697 N N . SER A 1 228 ? -12.739 44.752 22.135 1.00 23.87 228 SER A N 1
ATOM 1698 C CA A SER A 1 228 ? -11.606 45.407 22.787 0.62 22.94 228 SER A CA 1
ATOM 1699 C CA B SER A 1 228 ? -11.638 45.389 22.856 0.38 26.19 228 SER A CA 1
ATOM 1700 C C . SER A 1 228 ? -10.449 44.461 23.111 1.00 26.73 228 SER A C 1
ATOM 1701 O O . SER A 1 228 ? -9.503 44.838 23.806 1.00 28.46 228 SER A O 1
ATOM 1706 N N . VAL A 1 229 ? -10.507 43.243 22.588 1.00 25.83 229 VAL A N 1
ATOM 1707 C CA . VAL A 1 229 ? -9.412 42.300 22.787 1.00 23.23 229 VAL A CA 1
ATOM 1708 C C . VAL A 1 229 ? -8.729 42.008 21.463 1.00 25.07 229 VAL A C 1
ATOM 1709 O O . VAL A 1 229 ? -9.377 41.600 20.511 1.00 22.30 229 VAL A O 1
ATOM 1713 N N . LEU A 1 230 ? -7.422 42.223 21.402 1.00 22.64 230 LEU A N 1
ATOM 1714 C CA . LEU A 1 230 ? -6.662 41.904 20.202 1.00 23.50 230 LEU A CA 1
ATOM 1715 C C . LEU A 1 230 ? -6.405 40.399 20.156 1.00 26.37 230 LEU A C 1
ATOM 1716 O O . LEU A 1 230 ? -5.336 39.918 20.538 1.00 25.74 230 LEU A O 1
ATOM 1721 N N . ASP A 1 231 ? -7.415 39.662 19.705 1.00 27.36 231 ASP A N 1
ATOM 1722 C CA . ASP A 1 231 ? -7.348 38.210 19.617 1.00 28.46 231 ASP A CA 1
ATOM 1723 C C . ASP A 1 231 ? -7.714 37.783 18.204 1.00 29.48 231 ASP A C 1
ATOM 1724 O O . ASP A 1 231 ? -7.782 38.609 17.296 1.00 25.49 231 ASP A O 1
ATOM 1729 N N . ASN A 1 232 ? -7.963 36.493 18.023 1.00 24.95 232 ASN A N 1
ATOM 1730 C CA . ASN A 1 232 ? -8.260 35.961 16.703 1.00 24.63 232 ASN A CA 1
ATOM 1731 C C . ASN A 1 232 ? -9.755 35.914 16.372 1.00 24.61 232 ASN A C 1
ATOM 1732 O O . ASN A 1 232 ? -10.143 35.326 15.363 1.00 26.58 232 ASN A O 1
ATOM 1737 N N . MET A 1 233 ? -10.595 36.528 17.204 1.00 23.77 233 MET A N 1
ATOM 1738 C CA A MET A 1 233 ? -12.039 36.490 16.977 0.43 25.34 233 MET A CA 1
ATOM 1739 C CA B MET A 1 233 ? -12.040 36.486 16.973 0.57 25.09 233 MET A CA 1
ATOM 1740 C C . MET A 1 233 ? -12.450 37.259 15.721 1.00 26.16 233 MET A C 1
ATOM 1741 O O . MET A 1 233 ? -13.536 37.050 15.182 1.00 25.37 233 MET A O 1
ATOM 1750 N N . TYR A 1 234 ? -11.579 38.147 15.256 1.00 25.04 234 TYR A N 1
ATOM 1751 C CA . TYR A 1 234 ? -11.819 38.848 13.998 1.00 22.34 234 TYR A CA 1
ATOM 1752 C C . TYR A 1 234 ? -12.029 37.819 12.892 1.00 28.59 234 TYR A C 1
ATOM 1753 O O . TYR A 1 234 ? -12.926 37.951 12.061 1.00 24.96 234 TYR A O 1
ATOM 1762 N N . TYR A 1 235 ? -11.196 36.784 12.894 1.00 25.61 235 TYR A N 1
ATOM 1763 C CA . TYR A 1 235 ? -11.262 35.745 11.874 1.00 25.63 235 TYR A CA 1
ATOM 1764 C C . TYR A 1 235 ? -12.529 34.917 12.005 1.00 23.54 235 TYR A C 1
ATOM 1765 O O . TYR A 1 235 ? -13.184 34.611 11.009 1.00 27.08 235 TYR A O 1
ATOM 1774 N N . THR A 1 236 ? -12.872 34.551 13.232 1.00 26.10 236 THR A N 1
ATOM 1775 C CA A THR A 1 236 ? -14.106 33.808 13.435 0.18 27.69 236 THR A CA 1
ATOM 1776 C CA B THR A 1 236 ? -14.122 33.854 13.524 0.82 26.03 236 THR A CA 1
ATOM 1777 C C . THR A 1 236 ? -15.309 34.616 12.945 1.00 25.31 236 THR A C 1
ATOM 1778 O O . THR A 1 236 ? -16.214 34.048 12.343 1.00 26.77 236 THR A O 1
ATOM 1785 N N . GLY A 1 237 ? -15.305 35.929 13.153 1.00 24.59 237 GLY A N 1
ATOM 1786 C CA . GLY A 1 237 ? -16.388 36.763 12.654 1.00 22.14 237 GLY A CA 1
ATOM 1787 C C . GLY A 1 237 ? -16.421 36.790 11.135 1.00 26.59 237 GLY A C 1
ATOM 1788 O O . GLY A 1 237 ? -17.485 36.725 10.516 1.00 25.46 237 GLY A O 1
ATOM 1789 N N . VAL A 1 238 ? -15.244 36.875 10.528 1.00 25.52 238 VAL A N 1
ATOM 1790 C CA . VAL A 1 238 ? -15.152 36.932 9.076 1.00 23.68 238 VAL A CA 1
ATOM 1791 C C . VAL A 1 238 ? -15.745 35.674 8.439 1.00 26.30 238 VAL A C 1
ATOM 1792 O O . VAL A 1 238 ? -16.388 35.749 7.392 1.00 29.22 238 VAL A O 1
ATOM 1796 N N . GLN A 1 239 ? -15.541 34.527 9.084 1.00 24.13 239 GLN A N 1
ATOM 1797 C CA . GLN A 1 239 ? -16.051 33.254 8.574 1.00 27.16 239 GLN A CA 1
ATOM 1798 C C . GLN A 1 239 ? -17.559 33.109 8.735 1.00 28.43 239 GLN A C 1
ATOM 1799 O O . GLN A 1 239 ? -18.172 32.224 8.131 1.00 29.24 239 GLN A O 1
ATOM 1805 N N . LEU A 1 240 ? -18.151 33.966 9.560 1.00 25.59 240 LEU A N 1
ATOM 1806 C CA . LEU A 1 240 ? -19.561 33.846 9.912 1.00 27.49 240 LEU A CA 1
ATOM 1807 C C . LEU A 1 240 ? -20.422 34.936 9.271 1.00 31.60 240 LEU A C 1
ATOM 1808 O O . LEU A 1 240 ? -21.555 35.160 9.691 1.00 28.09 240 LEU A O 1
ATOM 1813 N N . THR A 1 241 ? -19.876 35.587 8.246 1.00 25.32 241 THR A N 1
ATOM 1814 C CA . THR A 1 241 ? -20.520 36.718 7.563 1.00 24.23 241 THR A CA 1
ATOM 1815 C C . THR A 1 241 ? -20.635 37.959 8.455 1.00 25.61 241 THR A C 1
ATOM 1816 O O . THR A 1 241 ? -21.437 38.853 8.189 1.00 25.58 241 THR A O 1
ATOM 1820 N N . LEU A 1 242 ? -19.814 38.014 9.501 1.00 23.41 242 LEU A N 1
ATOM 1821 C CA . LEU A 1 242 ? -19.821 39.150 10.424 1.00 23.71 242 LEU A CA 1
ATOM 1822 C C . LEU A 1 242 ? -18.635 40.093 10.221 1.00 23.39 242 LEU A C 1
ATOM 1823 O O . LEU A 1 242 ? -18.472 41.059 10.964 1.00 25.36 242 LEU A O 1
ATOM 1828 N N . GLY A 1 243 ? -17.802 39.816 9.221 1.00 24.41 243 GLY A N 1
ATOM 1829 C CA . GLY A 1 243 ? -16.750 40.754 8.865 1.00 22.42 243 GLY A CA 1
ATOM 1830 C C . GLY A 1 243 ? -17.413 42.057 8.454 1.00 21.77 243 GLY A C 1
ATOM 1831 O O . GLY A 1 243 ? -18.371 42.044 7.683 1.00 24.95 243 GLY A O 1
ATOM 1832 N N . LEU A 1 244 ? -16.910 43.180 8.964 1.00 23.31 244 LEU A N 1
ATOM 1833 C CA . LEU A 1 244 ? -17.578 44.473 8.782 1.00 21.88 244 LEU A CA 1
ATOM 1834 C C . LEU A 1 244 ? -17.243 45.171 7.459 1.00 27.14 244 LEU A C 1
ATOM 1835 O O . LEU A 1 244 ? -18.138 45.629 6.748 1.00 24.34 244 LEU A O 1
ATOM 1840 N N . LEU A 1 245 ? -15.958 45.261 7.133 1.00 23.62 245 LEU A N 1
ATOM 1841 C CA . LEU A 1 245 ? -15.535 45.930 5.904 1.00 25.38 245 LEU A CA 1
ATOM 1842 C C . LEU A 1 245 ? -15.604 45.009 4.688 1.00 22.07 245 LEU A C 1
ATOM 1843 O O . LEU A 1 245 ? -15.463 43.794 4.804 1.00 24.69 245 LEU A O 1
ATOM 1848 N N . THR A 1 246 ? -15.810 45.603 3.520 1.00 21.14 246 THR A N 1
ATOM 1849 C CA . THR A 1 246 ? -15.723 44.858 2.275 1.00 27.99 246 THR A CA 1
ATOM 1850 C C . THR A 1 246 ? -14.374 44.139 2.193 1.00 28.90 246 THR A C 1
ATOM 1851 O O . THR A 1 246 ? -14.305 42.970 1.815 1.00 24.10 246 THR A O 1
ATOM 1855 N N . SER A 1 247 ? -13.310 44.834 2.587 1.00 25.40 247 SER A N 1
ATOM 1856 C CA . SER A 1 247 ? -11.965 44.260 2.574 1.00 26.26 247 SER A CA 1
ATOM 1857 C C . SER A 1 247 ? -11.783 43.141 3.608 1.00 26.91 247 SER A C 1
ATOM 1858 O O . SER A 1 247 ? -10.918 42.282 3.448 1.00 25.71 247 SER A O 1
ATOM 1861 N N . ASP A 1 248 ? -12.588 43.162 4.669 1.00 24.32 248 ASP A N 1
ATOM 1862 C CA . ASP A 1 248 ? -12.574 42.086 5.658 1.00 22.65 248 ASP A CA 1
ATOM 1863 C C . ASP A 1 248 ? -13.167 40.829 5.030 1.00 23.55 248 ASP A C 1
ATOM 1864 O O . ASP A 1 248 ? -12.566 39.752 5.070 1.00 26.05 248 ASP A O 1
ATOM 1869 N N . GLN A 1 249 ? -14.364 40.972 4.467 1.00 24.74 249 GLN A N 1
ATOM 1870 C CA . GLN A 1 249 ? -15.053 39.850 3.837 1.00 23.05 249 GLN A CA 1
ATOM 1871 C C . GLN A 1 249 ? -14.250 39.314 2.654 1.00 26.62 249 GLN A C 1
ATOM 1872 O O . GLN A 1 249 ? -14.282 38.119 2.364 1.00 28.95 249 GLN A O 1
ATOM 1878 N N . ALA A 1 250 ? -13.533 40.203 1.974 1.00 27.24 250 ALA A N 1
ATOM 1879 C CA . ALA A 1 250 ? -12.666 39.810 0.861 1.00 28.63 250 ALA A CA 1
ATOM 1880 C C . ALA A 1 250 ? -11.756 38.633 1.216 1.00 30.42 250 ALA A C 1
ATOM 1881 O O . ALA A 1 250 ? -11.366 37.852 0.345 1.00 29.71 250 ALA A O 1
ATOM 1883 N N . LEU A 1 251 ? -11.426 38.506 2.497 1.00 28.19 251 LEU A N 1
ATOM 1884 C CA . LEU A 1 251 ? -10.479 37.489 2.948 1.00 28.72 251 LEU A CA 1
ATOM 1885 C C . LEU A 1 251 ? -11.012 36.058 2.836 1.00 32.39 251 LEU A C 1
ATOM 1886 O O . LEU A 1 251 ? -10.262 35.096 3.003 1.00 29.77 251 LEU A O 1
ATOM 1891 N N . VAL A 1 252 ? -12.303 35.909 2.563 1.00 26.75 252 VAL A N 1
ATOM 1892 C CA . VAL A 1 252 ? -12.850 34.570 2.357 1.00 28.82 252 VAL A CA 1
ATOM 1893 C C . VAL A 1 252 ? -13.354 34.368 0.933 1.00 35.98 252 VAL A C 1
ATOM 1894 O O . VAL A 1 252 ? -14.138 33.457 0.673 1.00 37.35 252 VAL A O 1
ATOM 1898 N N . THR A 1 253 ? -12.889 35.208 0.014 1.00 33.56 253 THR A N 1
ATOM 1899 C CA . THR A 1 253 ? -13.321 35.123 -1.377 1.00 37.37 253 THR A CA 1
ATOM 1900 C C . THR A 1 253 ? -12.294 34.417 -2.262 1.00 39.85 253 THR A C 1
ATOM 1901 O O . THR A 1 253 ? -12.505 34.263 -3.464 1.00 40.81 253 THR A O 1
ATOM 1905 N N . GLU A 1 254 ? -11.183 33.998 -1.669 1.00 35.93 254 GLU A N 1
ATOM 1906 C CA A GLU A 1 254 ? -10.170 33.256 -2.406 0.50 39.55 254 GLU A CA 1
ATOM 1907 C CA B GLU A 1 254 ? -10.142 33.278 -2.396 0.50 40.14 254 GLU A CA 1
ATOM 1908 C C . GLU A 1 254 ? -9.603 32.128 -1.552 1.00 41.35 254 GLU A C 1
ATOM 1909 O O . GLU A 1 254 ? -9.367 32.294 -0.357 1.00 40.82 254 GLU A O 1
ATOM 1920 N N . ALA A 1 255 ? -9.402 30.976 -2.184 1.00 37.59 255 ALA A N 1
ATOM 1921 C CA . ALA A 1 255 ? -8.988 29.749 -1.504 1.00 43.68 255 ALA A CA 1
ATOM 1922 C C . ALA A 1 255 ? -7.885 29.920 -0.460 1.00 45.85 255 ALA A C 1
ATOM 1923 O O . ALA A 1 255 ? -8.054 29.519 0.691 1.00 44.01 255 ALA A O 1
ATOM 1925 N N . ASN A 1 256 ? -6.758 30.499 -0.862 1.00 40.73 256 ASN A N 1
ATOM 1926 C CA . ASN A 1 256 ? -5.614 30.636 0.035 1.00 40.45 256 ASN A CA 1
ATOM 1927 C C . ASN A 1 256 ? -5.875 31.581 1.198 1.00 35.67 256 ASN A C 1
ATOM 1928 O O . ASN A 1 256 ? -5.423 31.343 2.316 1.00 40.74 256 ASN A O 1
ATOM 1933 N N . LEU A 1 257 ? -6.599 32.659 0.929 1.00 39.95 257 LEU A N 1
ATOM 1934 C CA . LEU A 1 257 ? -6.954 33.595 1.984 1.00 35.32 257 LEU A CA 1
ATOM 1935 C C . LEU A 1 257 ? -7.926 32.934 2.956 1.00 33.96 257 LEU A C 1
ATOM 1936 O O . LEU A 1 257 ? -7.764 33.034 4.171 1.00 35.25 257 LEU A O 1
ATOM 1941 N N . SER A 1 258 ? -8.926 32.245 2.414 1.00 32.00 258 SER A N 1
ATOM 1942 C CA A SER A 1 258 ? -9.927 31.558 3.228 0.46 36.27 258 SER A CA 1
ATOM 1943 C CA B SER A 1 258 ? -9.923 31.577 3.240 0.54 36.12 258 SER A CA 1
ATOM 1944 C C . SER A 1 258 ? -9.287 30.536 4.161 1.00 36.13 258 SER A C 1
ATOM 1945 O O . SER A 1 258 ? -9.699 30.385 5.313 1.00 34.80 258 SER A O 1
ATOM 1950 N N . ALA A 1 259 ? -8.286 29.824 3.651 1.00 35.08 259 ALA A N 1
ATOM 1951 C CA . ALA A 1 259 ? -7.577 28.823 4.443 1.00 38.04 259 ALA A CA 1
ATOM 1952 C C . ALA A 1 259 ? -6.813 29.481 5.589 1.00 36.54 259 ALA A C 1
ATOM 1953 O O . ALA A 1 259 ? -6.753 28.944 6.694 1.00 34.25 259 ALA A O 1
ATOM 1955 N N . ALA A 1 260 ? -6.228 30.645 5.318 1.00 36.43 260 ALA A N 1
ATOM 1956 C CA . ALA A 1 260 ? -5.512 31.396 6.346 1.00 34.98 260 ALA A CA 1
ATOM 1957 C C . ALA A 1 260 ? -6.467 31.906 7.423 1.00 35.52 260 ALA A C 1
ATOM 1958 O O . ALA A 1 260 ? -6.163 31.845 8.613 1.00 34.40 260 ALA A O 1
ATOM 1960 N N . VAL A 1 261 ? -7.619 32.416 7.000 1.00 31.02 261 VAL A N 1
ATOM 1961 C CA . VAL A 1 261 ? -8.640 32.864 7.939 1.00 28.79 261 VAL A CA 1
ATOM 1962 C C . VAL A 1 261 ? -9.050 31.710 8.846 1.00 35.58 261 VAL A C 1
ATOM 1963 O O . VAL A 1 261 ? -9.141 31.867 10.063 1.00 32.16 261 VAL A O 1
ATOM 1967 N N . LYS A 1 262 ? -9.284 30.548 8.242 1.00 31.67 262 LYS A N 1
ATOM 1968 C CA . LYS A 1 262 ? -9.681 29.360 8.989 1.00 31.98 262 LYS A CA 1
ATOM 1969 C C . LYS A 1 262 ? -8.622 28.982 10.015 1.00 43.21 262 LYS A C 1
ATOM 1970 O O . LYS A 1 262 ? -8.938 28.698 11.172 1.00 34.06 262 LYS A O 1
ATOM 1976 N N . ALA A 1 263 ? -7.365 28.980 9.584 1.00 36.66 263 ALA A N 1
ATOM 1977 C CA . ALA A 1 263 ? -6.260 28.593 10.450 1.00 42.14 263 ALA A CA 1
ATOM 1978 C C . ALA A 1 263 ? -6.119 29.555 11.625 1.00 33.95 263 ALA A C 1
ATOM 1979 O O . ALA A 1 263 ? -5.894 29.133 12.755 1.00 34.68 263 ALA A O 1
ATOM 1981 N N . ASN A 1 264 ? -6.254 30.849 11.353 1.00 29.74 264 ASN A N 1
ATOM 1982 C CA . ASN A 1 264 ? -6.124 31.864 12.395 1.00 28.45 264 ASN A CA 1
ATOM 1983 C C . ASN A 1 264 ? -7.266 31.811 13.404 1.00 32.29 264 ASN A C 1
ATOM 1984 O O . ASN A 1 264 ? -7.057 32.004 14.601 1.00 30.24 264 ASN A O 1
ATOM 1989 N N . ALA A 1 265 ? -8.471 31.540 12.913 1.00 28.81 265 ALA A N 1
ATOM 1990 C CA . ALA A 1 265 ? -9.640 31.435 13.779 1.00 30.17 265 ALA A CA 1
ATOM 1991 C C . ALA A 1 265 ? -9.536 30.237 14.716 1.00 33.82 265 ALA A C 1
ATOM 1992 O O . ALA A 1 265 ? -10.114 30.236 15.800 1.00 34.04 265 ALA A O 1
ATOM 1994 N N . MET A 1 266 ? -8.797 29.217 14.296 1.00 34.46 266 MET A N 1
ATOM 1995 C CA A MET A 1 266 ? -8.665 27.961 15.035 0.58 37.14 266 MET A CA 1
ATOM 1996 C CA B MET A 1 266 ? -8.733 28.008 15.102 0.42 36.33 266 MET A CA 1
ATOM 1997 C C . MET A 1 266 ? -7.592 28.008 16.115 1.00 40.91 266 MET A C 1
ATOM 1998 O O . MET A 1 266 ? -7.614 2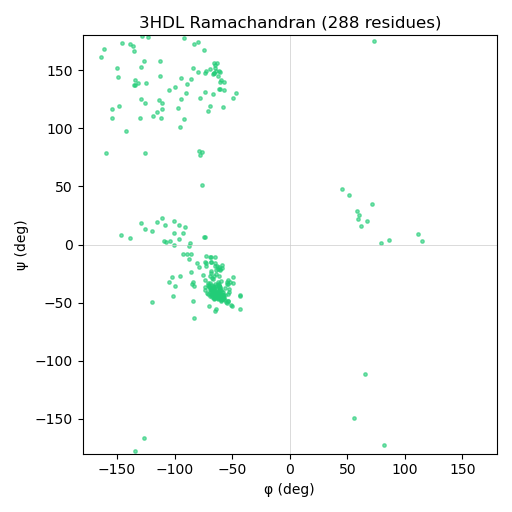7.226 17.064 1.00 40.11 266 MET A O 1
ATOM 2007 N N . ASN A 1 267 ? -6.622 28.901 15.945 1.00 32.67 267 ASN A N 1
ATOM 2008 C CA . ASN A 1 267 ? -5.461 28.898 16.835 1.00 41.90 267 ASN A CA 1
ATOM 2009 C C . ASN A 1 267 ? -4.945 30.292 17.188 1.00 35.32 267 ASN A C 1
ATOM 2010 O O . ASN A 1 267 ? -4.186 30.894 16.432 1.00 31.73 267 ASN A O 1
ATOM 2015 N N . LEU A 1 268 ? -5.350 30.782 18.354 1.00 34.21 268 LEU A N 1
ATOM 2016 C CA . LEU A 1 268 ? -4.948 32.104 18.827 1.00 33.33 268 LEU A CA 1
ATOM 2017 C C . LEU A 1 268 ? -3.435 32.242 18.960 1.00 31.57 268 LEU A C 1
ATOM 2018 O O . LEU A 1 268 ? -2.851 33.222 18.497 1.00 31.14 268 LEU A O 1
ATOM 2023 N N . THR A 1 269 ? -2.803 31.258 19.596 1.00 30.05 269 THR A N 1
ATOM 2024 C CA . THR A 1 269 ? -1.364 31.298 19.834 1.00 33.13 269 THR A CA 1
ATOM 2025 C C . THR A 1 269 ? -0.592 31.416 18.526 1.00 34.95 269 THR A C 1
ATOM 2026 O O . THR A 1 269 ? 0.364 32.189 18.421 1.00 35.50 269 THR A O 1
ATOM 2030 N N . ALA A 1 270 ? -1.012 30.641 17.530 1.00 32.02 270 ALA A N 1
ATOM 2031 C CA . ALA A 1 270 ? -0.349 30.632 16.235 1.00 34.01 270 ALA A CA 1
ATOM 2032 C C . ALA A 1 270 ? -0.506 31.973 15.528 1.00 34.77 270 ALA A C 1
ATOM 2033 O O . ALA A 1 270 ? 0.464 32.526 15.011 1.00 32.46 270 ALA A O 1
ATOM 2035 N N . TRP A 1 271 ? -1.729 32.496 15.501 1.00 30.15 271 TRP A N 1
ATOM 2036 C CA . TRP A 1 271 ? -1.962 33.790 14.866 1.00 26.75 271 TRP A CA 1
ATOM 2037 C C . TRP A 1 271 ? -1.200 34.911 15.569 1.00 31.24 271 TRP A C 1
ATOM 2038 O O . TRP A 1 271 ? -0.582 35.752 14.917 1.00 30.06 271 TRP A O 1
ATOM 2049 N N . ALA A 1 272 ? -1.259 34.925 16.898 1.00 27.40 272 ALA A N 1
ATOM 2050 C CA . ALA A 1 272 ? -0.609 35.965 17.687 1.00 32.85 272 ALA A CA 1
ATOM 2051 C C . ALA A 1 272 ? 0.890 36.014 17.408 1.00 33.82 272 ALA A C 1
ATOM 2052 O O . ALA A 1 272 ? 1.476 37.089 17.302 1.00 29.29 272 ALA A O 1
ATOM 2054 N N . SER A 1 273 ? 1.509 34.847 17.284 1.00 31.31 273 SER A N 1
ATOM 2055 C CA . SER A 1 273 ? 2.931 34.790 16.979 1.00 26.98 273 SER A CA 1
ATOM 2056 C C . SER A 1 273 ? 3.211 35.358 15.590 1.00 28.25 273 SER A C 1
ATOM 2057 O O . SER A 1 273 ? 4.170 36.107 15.393 1.00 31.59 273 SER A O 1
ATOM 2060 N N . LYS A 1 274 ? 2.366 34.998 14.629 1.00 31.16 274 LYS A N 1
ATOM 2061 C CA . LYS A 1 274 ? 2.495 35.507 13.268 1.00 31.19 274 LYS A CA 1
ATOM 2062 C C . LYS A 1 274 ? 2.241 37.012 13.212 1.00 26.30 274 LYS A C 1
ATOM 2063 O O . LYS A 1 274 ? 2.897 37.731 12.458 1.00 26.74 274 LYS A O 1
ATOM 2069 N N . PHE A 1 275 ? 1.292 37.487 14.014 1.00 26.23 275 PHE A N 1
ATOM 2070 C CA . PHE A 1 275 ? 1.001 38.916 14.065 1.00 25.54 275 PHE A CA 1
ATOM 2071 C C . PHE A 1 275 ? 2.219 39.692 14.562 1.00 29.94 275 PHE A C 1
ATOM 2072 O O . PHE A 1 275 ? 2.609 40.698 13.971 1.00 25.41 275 PHE A O 1
ATOM 2080 N N . ALA A 1 276 ? 2.824 39.218 15.644 1.00 27.38 276 ALA A N 1
ATOM 2081 C CA . ALA A 1 276 ? 4.027 39.853 16.167 1.00 28.91 276 ALA A CA 1
ATOM 2082 C C . ALA A 1 276 ? 5.113 39.914 15.093 1.00 27.61 276 ALA A C 1
ATOM 2083 O O . ALA A 1 276 ? 5.725 40.959 14.873 1.00 29.66 276 ALA A O 1
ATOM 2085 N N . GLN A 1 277 ? 5.342 38.791 14.417 1.00 27.66 277 GLN A N 1
ATOM 2086 C CA . GLN A 1 277 ? 6.367 38.728 13.379 1.00 25.50 277 GLN A CA 1
ATOM 2087 C C . GLN A 1 277 ? 6.050 39.672 12.224 1.00 28.50 277 GLN A C 1
ATOM 2088 O O . GLN A 1 277 ? 6.936 40.338 11.693 1.00 27.33 277 GLN A O 1
ATOM 2094 N N . ALA A 1 278 ? 4.781 39.724 11.836 1.00 24.67 278 ALA A N 1
ATOM 2095 C CA . ALA A 1 278 ? 4.368 40.579 10.729 1.00 27.23 278 ALA A CA 1
ATOM 2096 C C . ALA A 1 278 ? 4.471 42.065 11.087 1.00 30.92 278 ALA A C 1
ATOM 2097 O O . ALA A 1 278 ? 4.824 42.887 10.240 1.00 24.71 278 ALA A O 1
ATOM 2099 N N . MET A 1 279 ? 4.162 42.412 12.336 1.00 27.30 279 MET A N 1
ATOM 2100 C CA . MET A 1 279 ? 4.324 43.793 12.795 1.00 26.65 279 MET A CA 1
ATOM 2101 C C . MET A 1 279 ? 5.789 44.213 12.693 1.00 28.13 279 MET A C 1
ATOM 2102 O O . MET A 1 279 ? 6.104 45.322 12.252 1.00 25.79 279 MET A O 1
ATOM 2107 N N . VAL A 1 280 ? 6.684 43.324 13.109 1.00 24.18 280 VAL A N 1
ATOM 2108 C CA . VAL A 1 280 ? 8.115 43.597 13.017 1.00 26.54 280 VAL A CA 1
ATOM 2109 C C . VAL A 1 280 ? 8.545 43.812 11.565 1.00 30.48 280 VAL A C 1
ATOM 2110 O O . VAL A 1 280 ? 9.323 44.721 11.269 1.00 28.18 280 VAL A O 1
ATOM 2114 N N . LYS A 1 281 ? 8.026 42.991 10.656 1.00 27.82 281 LYS A N 1
ATOM 2115 C CA . LYS A 1 281 ? 8.356 43.139 9.240 1.00 29.52 281 LYS A CA 1
ATOM 2116 C C . LYS A 1 281 ? 7.785 44.438 8.670 1.00 26.79 281 LYS A C 1
ATOM 2117 O O . LYS A 1 281 ? 8.453 45.148 7.918 1.00 29.53 281 LYS A O 1
ATOM 2123 N N . MET A 1 282 ? 6.546 44.744 9.031 1.00 25.06 282 MET A N 1
ATOM 2124 C CA . MET A 1 282 ? 5.905 45.964 8.559 1.00 26.78 282 MET A CA 1
ATOM 2125 C C . MET A 1 282 ? 6.705 47.182 9.000 1.00 27.26 282 MET A C 1
ATOM 2126 O O . MET A 1 282 ? 6.863 48.141 8.245 1.00 26.14 282 MET A O 1
ATOM 2131 N N . GLY A 1 283 ? 7.218 47.134 10.225 1.00 25.93 283 GLY A N 1
ATOM 2132 C CA . GLY A 1 283 ? 7.939 48.257 10.798 1.00 27.48 283 GLY A CA 1
ATOM 2133 C C . GLY A 1 283 ? 9.327 48.468 10.218 1.00 28.76 283 GLY A C 1
ATOM 2134 O O . GLY A 1 283 ? 10.090 49.300 10.703 1.00 29.13 283 GLY A O 1
ATOM 2135 N N . GLN A 1 284 ? 9.669 47.712 9.182 1.00 26.75 284 GLN A N 1
ATOM 2136 C CA . GLN A 1 284 ? 10.966 47.895 8.542 1.00 27.38 284 GLN A CA 1
ATOM 2137 C C . GLN A 1 284 ? 10.837 48.273 7.071 1.00 34.31 284 GLN A C 1
ATOM 2138 O O . GLN A 1 284 ? 11.822 48.278 6.335 1.00 31.57 284 GLN A O 1
ATOM 2144 N N . ILE A 1 285 ? 9.621 48.617 6.659 1.00 29.08 285 ILE A N 1
ATOM 2145 C CA . ILE A 1 285 ? 9.366 49.022 5.280 1.00 28.34 285 ILE A CA 1
ATOM 2146 C C . ILE A 1 285 ? 10.010 50.368 4.970 1.00 26.16 285 ILE A C 1
ATOM 2147 O O . ILE A 1 285 ? 9.702 51.377 5.611 1.00 27.32 285 ILE A O 1
ATOM 2152 N N . GLU A 1 286 ? 10.921 50.365 3.999 1.00 26.92 286 GLU A N 1
ATOM 2153 C CA . GLU A 1 286 ? 11.545 51.586 3.488 1.00 30.88 286 GLU A CA 1
ATOM 2154 C C . GLU A 1 286 ? 12.000 52.559 4.577 1.00 33.44 286 GLU A C 1
ATOM 2155 O O . GLU A 1 286 ? 11.736 53.759 4.495 1.00 30.58 286 GLU A O 1
ATOM 2161 N N . VAL A 1 287 ? 12.693 52.052 5.588 1.00 30.36 287 VAL A N 1
ATOM 2162 C CA . VAL A 1 287 ? 13.120 52.904 6.697 1.00 29.20 287 VAL A CA 1
ATOM 2163 C C . VAL A 1 287 ? 14.357 53.732 6.361 1.00 35.63 287 VAL A C 1
ATOM 2164 O O . VAL A 1 287 ? 15.211 53.315 5.575 1.00 29.17 287 VAL A O 1
ATOM 2168 N N . LEU A 1 288 ? 14.434 54.919 6.951 1.00 30.66 288 LEU A N 1
ATOM 2169 C CA . LEU A 1 288 ? 15.624 55.751 6.861 1.00 28.79 288 LEU A CA 1
ATOM 2170 C C . LEU A 1 288 ? 16.531 55.367 8.021 1.00 33.50 288 LEU A C 1
ATOM 2171 O O . LEU A 1 288 ? 16.054 55.160 9.133 1.00 31.40 288 LEU A O 1
ATOM 2176 N N . THR A 1 289 ? 17.831 55.265 7.765 1.00 30.89 289 THR A N 1
ATOM 2177 C CA . THR A 1 289 ? 18.778 54.845 8.794 1.00 30.83 289 THR A CA 1
ATOM 2178 C C . THR A 1 289 ? 20.074 55.658 8.755 1.00 34.82 289 THR A C 1
ATOM 2179 O O . THR A 1 289 ? 20.296 56.454 7.840 1.00 38.27 289 THR A O 1
ATOM 2183 N N . GLY A 1 290 ? 20.930 55.448 9.753 1.00 35.82 290 GLY A N 1
ATOM 2184 C CA . GLY A 1 290 ? 22.238 56.080 9.788 1.00 37.41 290 GLY A CA 1
ATOM 2185 C C . GLY A 1 290 ? 22.166 57.587 9.923 1.00 42.37 290 GLY A C 1
ATOM 2186 O O . GLY A 1 290 ? 21.763 58.102 10.966 1.00 35.80 290 GLY A O 1
ATOM 2187 N N . THR A 1 291 ? 22.559 58.294 8.866 1.00 35.95 291 THR A N 1
ATOM 2188 C CA . THR A 1 291 ? 22.522 59.754 8.854 1.00 31.84 291 THR A CA 1
ATOM 2189 C C . THR A 1 291 ? 21.401 60.293 7.965 1.00 33.42 291 THR A C 1
ATOM 2190 O O . THR A 1 291 ? 21.253 61.506 7.802 1.00 38.79 291 THR A O 1
ATOM 2194 N N . GLN A 1 292 ? 20.618 59.386 7.388 1.00 34.64 292 GLN A N 1
ATOM 2195 C CA . GLN A 1 292 ? 19.458 59.773 6.594 1.00 38.00 292 GLN A CA 1
ATOM 2196 C C . GLN A 1 292 ? 18.420 60.447 7.484 1.00 37.63 292 GLN A C 1
ATOM 2197 O O . GLN A 1 292 ? 18.293 60.113 8.660 1.00 37.11 292 GLN A O 1
ATOM 2203 N N . GLY A 1 293 ? 17.678 61.393 6.919 1.00 39.25 293 GLY A N 1
ATOM 2204 C CA . GLY A 1 293 ? 16.657 62.098 7.670 1.00 37.46 293 GLY A CA 1
ATOM 2205 C C . GLY A 1 293 ? 17.222 62.751 8.916 1.00 37.20 293 GLY A C 1
ATOM 2206 O O . GLY A 1 293 ? 18.388 63.143 8.946 1.00 34.67 293 GLY A O 1
ATOM 2207 N N . GLU A 1 294 ? 16.397 62.865 9.950 1.00 37.08 294 GLU A N 1
ATOM 2208 C CA . GLU A 1 294 ? 16.805 63.551 11.168 1.00 30.96 294 GLU A CA 1
ATOM 2209 C C . GLU A 1 294 ? 16.183 62.913 12.402 1.00 31.84 294 GLU A C 1
ATOM 2210 O O . GLU A 1 294 ? 15.366 62.001 12.300 1.00 32.00 294 GLU A O 1
ATOM 2216 N N . ILE A 1 295 ? 16.593 63.385 13.572 1.00 28.82 295 ILE A N 1
ATOM 2217 C CA . ILE A 1 295 ? 15.842 63.124 14.787 1.00 31.62 295 ILE A CA 1
ATOM 2218 C C . ILE A 1 295 ? 14.932 64.327 15.010 1.00 31.80 295 ILE A C 1
ATOM 2219 O O . ILE A 1 295 ? 15.374 65.386 15.455 1.00 27.73 295 ILE A O 1
ATOM 2224 N N . ARG A 1 296 ? 13.662 64.170 14.661 1.00 27.53 296 ARG A N 1
ATOM 2225 C CA . ARG A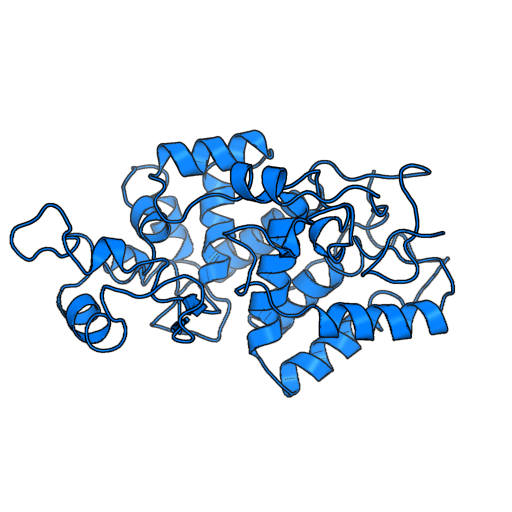 1 296 ? 12.693 65.243 14.813 1.00 29.96 296 ARG A CA 1
ATOM 2226 C C . ARG A 1 296 ? 12.492 65.510 16.304 1.00 31.44 296 ARG A C 1
ATOM 2227 O O . ARG A 1 296 ? 12.255 64.578 17.064 1.00 32.32 296 ARG A O 1
ATOM 2235 N N . THR A 1 297 ? 12.596 66.770 16.724 1.00 29.78 297 THR A N 1
ATOM 2236 C CA . THR A 1 297 ? 12.440 67.112 18.144 1.00 31.91 297 THR A CA 1
ATOM 2237 C C . THR A 1 297 ? 10.975 67.261 18.548 1.00 31.85 297 THR A C 1
ATOM 2238 O O . THR A 1 297 ? 10.593 66.932 19.673 1.00 32.38 297 THR A O 1
ATOM 2242 N N . ASN A 1 298 ? 10.174 67.785 17.625 1.00 29.00 298 ASN A N 1
ATOM 2243 C CA . ASN A 1 298 ? 8.738 67.950 17.798 1.00 29.73 298 ASN A CA 1
ATOM 2244 C C . ASN A 1 298 ? 8.103 67.109 16.702 1.00 28.60 298 ASN A C 1
ATOM 2245 O O . ASN A 1 298 ? 8.227 67.433 15.527 1.00 28.86 298 ASN A O 1
ATOM 2250 N N . CYS A 1 299 ? 7.448 66.017 17.078 1.00 25.80 299 CYS A N 1
ATOM 2251 C CA . CYS A 1 299 ? 6.968 65.053 16.091 1.00 28.03 299 CYS A CA 1
ATOM 2252 C C . CYS A 1 299 ? 6.012 65.655 15.065 1.00 27.54 299 CYS A C 1
ATOM 2253 O O . CYS A 1 299 ? 5.797 65.077 13.998 1.00 27.17 299 CYS A O 1
ATOM 2256 N N . SER A 1 300 ? 5.453 66.818 15.386 1.00 24.76 300 SER A N 1
ATOM 2257 C CA . SER A 1 300 ? 4.436 67.443 14.538 1.00 24.99 300 SER A CA 1
ATOM 2258 C C . SER A 1 300 ? 5.013 68.370 13.467 1.00 26.48 300 SER A C 1
ATOM 2259 O O . SER A 1 300 ? 4.283 68.842 12.599 1.00 30.15 300 SER A O 1
ATOM 2262 N N . VAL A 1 301 ? 6.314 68.639 13.525 1.00 29.86 301 VAL A N 1
ATOM 2263 C CA . VAL A 1 301 ? 6.923 69.578 12.583 1.00 29.47 301 VAL A CA 1
ATOM 2264 C C . VAL A 1 301 ? 8.381 69.216 12.294 1.00 33.50 301 VAL A C 1
ATOM 2265 O O . VAL A 1 301 ? 9.093 68.739 13.175 1.00 29.03 301 VAL A O 1
ATOM 2269 N N . VAL A 1 302 ? 8.821 69.426 11.055 1.00 31.05 302 VAL A N 1
ATOM 2270 C CA . VAL A 1 302 ? 10.210 69.149 10.702 1.00 31.62 302 VAL A CA 1
ATOM 2271 C C . VAL A 1 302 ? 11.123 70.101 11.471 1.00 35.33 302 VAL A C 1
ATOM 2272 O O . VAL A 1 302 ? 10.702 71.190 11.861 1.00 32.14 302 VAL A O 1
ATOM 2276 N N . ASN A 1 303 ? 12.366 69.688 11.702 1.00 31.21 303 ASN A N 1
ATOM 2277 C CA . ASN A 1 303 ? 13.313 70.527 12.430 1.00 36.50 303 ASN A CA 1
ATOM 2278 C C . ASN A 1 303 ? 13.660 71.795 11.653 1.00 41.10 303 ASN A C 1
ATOM 2279 O O . ASN A 1 303 ? 13.702 71.790 10.421 1.00 37.60 303 ASN A O 1
ATOM 2284 N N . SER A 1 304 ? 13.914 72.878 12.378 1.00 42.69 304 SER A N 1
ATOM 2285 C CA . SER A 1 304 ? 14.372 74.117 11.760 1.00 58.87 304 SER A CA 1
ATOM 2286 C C . SER A 1 304 ? 15.587 74.665 12.500 1.00 56.83 304 SER A C 1
#

Radius of gyration: 18.97 Å; Cα contacts (8 Å, |Δi|>4): 607; chains: 1; bounding box: 56×49×38 Å

Organism: Roystonea regia (NCBI:txid145709)

Foldseek 3Di:
DFAFPPCVPQFVCLLVLLLVLLVVVCVVPVQLQLLLLVLQLLCCQFLGLALQCQAPADPVADFLCPAQVRPPPRDNSVSLQSSLVRRCVRRNFDAASSQSSLSSNQSSLCVQAVQHDTAGDFFHHAADGHSVRSNVRPDALQDALVSQQVSVVVQVAHSLLSLLQVLSLLEHKDFLASFLCQQACPPDDNRHNPLAPPVLSVVSCVQHPSPDGRPRPGIDRQQPPRHRHSWLSLLVCLVVNNGRTSNSVSQCVDDVSVVSSVVRNVDGVVSSVSNNVSSNVSNGGNGDHDPPHGRASRSHHHDD

Secondary structure (P-SEA, 3-state):
ccccccccccccaaaaaaaaaaaaaaaaccaaaaaaaaaaaaaaaacccccccccccccccccccccccccccccaaaaaaaaaaaaaaaccccccaaaaaaaaaaaaaaaaccbbbbbbcbbbbbccccaaaaacccccccccaaaaaaaaaaacccaaaaaaaacccccccccccccccccccccccccccccccaaaaaaaaacccccccccccbbbbcccccccccccaaaaaaaaccccccccccccccaaaaaaaaaaaacaaaaaaaaaaaaaaaaacccccccccccccccccccc

Solvent-accessible surface area: 12859 Å² total; per-residue (Å²): 162,12,112,87,16,110,7,113,128,59,1,103,69,1,52,49,37,0,64,105,19,0,31,68,21,48,91,132,67,61,9,14,0,22,6,0,7,85,0,5,45,4,0,0,0,0,102,0,0,6,0,0,0,4,10,65,41,83,111,150,50,82,0,0,38,60,1,102,31,3,46,60,31,12,86,11,51,121,6,2,66,45,0,7,74,36,0,35,88,56,13,93,126,31,0,0,0,0,0,0,0,2,0,0,0,24,5,0,0,56,61,12,22,127,10,91,29,120,6,12,0,6,2,51,0,5,77,55,3,60,13,76,46,0,73,83,66,16,24,35,41,107,57,83,2,71,79,10,42,89,24,15,61,118,13,82,2,72,33,56,39,1,0,1,15,21,0,23,52,0,4,9,60,10,33,0,37,36,1,14,54,1,0,54,145,67,149,42,93,77,11,22,11,99,51,2,14,106,80,14,0,51,120,6,79,131,63,0,59,62,126,13,73,72,111,31,125,53,60,26,39,17,4,86,63,37,59,79,67,1,15,15,76,6,0,31,4,2,78,105,63,40,5,1,14,27,14,2,30,4,0,46,76,68,86,126,5,34,62,12,0,123,56,5,25,148,71,87,110,45,0,19,56,80,0,12,114,4,5,36,72,4,1,70,3,101,33,47,46,59,133,95,39,34,29,0,54,80,7,31,69,53,58,152